Protein AF-A0A1B9N5R8-F1 (afdb_monomer)

Structure (mmCIF, N/CA/C/O backbone):
data_AF-A0A1B9N5R8-F1
#
_entry.id   AF-A0A1B9N5R8-F1
#
loop_
_atom_site.group_PDB
_atom_site.id
_atom_site.type_symbol
_atom_site.label_atom_id
_atom_site.label_alt_id
_atom_site.label_comp_id
_atom_site.label_asym_id
_atom_site.label_entity_id
_atom_site.label_seq_id
_atom_site.pdbx_PDB_ins_code
_atom_site.Cartn_x
_atom_site.Cartn_y
_atom_site.Cartn_z
_atom_site.occupancy
_atom_site.B_iso_or_equiv
_atom_site.auth_seq_id
_atom_site.auth_comp_id
_atom_site.auth_asym_id
_atom_site.auth_atom_id
_atom_site.pdbx_PDB_model_num
ATOM 1 N N . MET A 1 1 ? -12.503 6.266 62.613 1.00 50.12 1 MET A N 1
ATOM 2 C CA . MET A 1 1 ? -12.558 7.094 61.383 1.00 50.12 1 MET A CA 1
ATOM 3 C C . MET A 1 1 ? -11.248 7.110 60.583 1.00 50.12 1 MET A C 1
ATOM 5 O O . MET A 1 1 ? -11.316 6.940 59.377 1.00 50.12 1 MET A O 1
ATOM 9 N N . LYS A 1 2 ? -10.055 7.201 61.200 1.00 49.97 2 LYS A N 1
ATOM 10 C CA . LYS A 1 2 ? -8.758 7.200 60.473 1.00 49.97 2 LYS A CA 1
ATOM 11 C C . LYS A 1 2 ? -8.474 5.948 59.612 1.00 49.97 2 LYS A C 1
ATOM 13 O O . LYS A 1 2 ? -7.846 6.065 58.570 1.00 49.97 2 LYS A O 1
ATOM 18 N N . LYS A 1 3 ? -8.976 4.766 60.002 1.00 52.69 3 LYS A N 1
ATOM 19 C CA . LYS A 1 3 ? -8.799 3.512 59.235 1.00 52.69 3 LYS A CA 1
ATOM 20 C C . LYS A 1 3 ? -9.657 3.428 57.959 1.00 52.69 3 LYS A C 1
ATOM 22 O O . LYS A 1 3 ? -9.271 2.738 57.029 1.00 52.69 3 LYS A O 1
ATOM 27 N N . LEU A 1 4 ? -10.777 4.157 57.897 1.00 54.94 4 LEU A N 1
ATOM 28 C CA . LEU A 1 4 ? -11.652 4.218 56.714 1.00 54.94 4 LEU A CA 1
ATOM 29 C C . LEU A 1 4 ? -11.079 5.134 55.621 1.00 54.94 4 LEU A C 1
ATOM 31 O O . LEU A 1 4 ? -11.244 4.858 54.439 1.00 54.94 4 LEU A O 1
ATOM 35 N N . PHE A 1 5 ? -10.333 6.171 56.013 1.00 57.16 5 PHE A N 1
ATOM 36 C CA . PHE A 1 5 ? -9.667 7.079 55.075 1.00 57.16 5 PHE A CA 1
ATOM 37 C C . PHE A 1 5 ? -8.522 6.391 54.311 1.00 57.16 5 PHE A C 1
ATOM 39 O O . PHE A 1 5 ? -8.320 6.647 53.130 1.00 57.16 5 PHE A O 1
ATOM 46 N N . LEU A 1 6 ? -7.820 5.454 54.961 1.00 54.78 6 LEU A N 1
ATOM 47 C CA . LEU A 1 6 ? -6.719 4.708 54.343 1.00 54.78 6 LEU A CA 1
ATOM 48 C C . LEU A 1 6 ? -7.200 3.772 53.217 1.00 54.78 6 LEU A C 1
ATOM 50 O O . LEU A 1 6 ? -6.506 3.602 52.221 1.00 54.78 6 LEU A O 1
ATOM 54 N N . ILE A 1 7 ? -8.404 3.204 53.348 1.00 59.78 7 ILE A N 1
ATOM 55 C CA . ILE A 1 7 ? -9.001 2.324 52.330 1.00 59.78 7 ILE A CA 1
ATOM 56 C C . ILE A 1 7 ? -9.395 3.131 51.083 1.00 59.78 7 ILE A C 1
ATOM 58 O O . ILE A 1 7 ? -9.199 2.669 49.963 1.00 59.78 7 ILE A O 1
ATOM 62 N N . PHE A 1 8 ? -9.878 4.364 51.262 1.00 57.72 8 PHE A N 1
ATOM 63 C CA . PHE A 1 8 ? -10.294 5.224 50.151 1.00 57.72 8 PHE A CA 1
ATOM 64 C C . PHE A 1 8 ? -9.108 5.703 49.293 1.00 57.72 8 PHE A C 1
ATOM 66 O O . PHE A 1 8 ? -9.223 5.791 48.073 1.00 57.72 8 PHE A O 1
ATOM 73 N N . VAL A 1 9 ? -7.945 5.942 49.911 1.00 59.78 9 VAL A N 1
ATOM 74 C CA . VAL A 1 9 ? -6.715 6.342 49.200 1.00 59.78 9 VAL A CA 1
ATOM 75 C C . VAL A 1 9 ? -6.132 5.188 48.373 1.00 59.78 9 VAL A C 1
ATOM 77 O O . VAL A 1 9 ? -5.607 5.428 47.292 1.00 59.78 9 VAL A O 1
ATOM 80 N N . ILE A 1 10 ? -6.275 3.934 48.818 1.00 60.16 10 ILE A N 1
ATOM 81 C CA . ILE A 1 10 ? -5.772 2.760 48.080 1.00 60.16 10 ILE A CA 1
ATOM 82 C C . ILE A 1 10 ? -6.611 2.483 46.822 1.00 60.16 10 ILE A C 1
ATOM 84 O O . ILE A 1 10 ? -6.053 2.131 45.787 1.00 60.16 10 ILE A O 1
ATOM 88 N N . ILE A 1 11 ? -7.929 2.708 46.865 1.00 59.75 11 ILE A N 1
ATOM 89 C CA . ILE A 1 11 ? -8.825 2.481 45.714 1.00 59.75 11 ILE A CA 1
ATOM 90 C C . ILE A 1 11 ? -8.541 3.469 44.564 1.00 59.75 11 ILE A C 1
ATOM 92 O O . ILE A 1 11 ? -8.685 3.107 43.398 1.00 59.75 11 ILE A O 1
ATOM 96 N N . MET A 1 12 ? -8.055 4.681 44.861 1.00 56.62 12 MET A N 1
ATOM 97 C CA . MET A 1 12 ? -7.706 5.684 43.842 1.00 56.62 12 MET A CA 1
ATOM 98 C C . MET A 1 12 ? -6.441 5.360 43.028 1.00 56.62 12 MET A C 1
ATOM 100 O O . MET A 1 12 ? -6.254 5.949 41.967 1.00 56.62 12 MET A O 1
ATOM 104 N N . PHE A 1 13 ? -5.596 4.422 43.473 1.00 56.09 13 PHE A N 1
ATOM 105 C CA . PHE A 1 13 ? -4.385 4.013 42.742 1.00 56.09 13 PHE A CA 1
ATOM 106 C C . PHE A 1 13 ? -4.582 2.779 41.844 1.00 56.09 13 PHE A C 1
ATOM 108 O O . PHE A 1 13 ? -3.655 2.401 41.130 1.00 56.09 13 PHE A O 1
ATOM 115 N N . VAL A 1 14 ? -5.771 2.160 41.838 1.00 55.78 14 VAL A N 1
ATOM 116 C CA . VAL A 1 14 ? -6.067 0.959 41.024 1.00 55.78 14 VAL A CA 1
ATOM 117 C C . VAL A 1 14 ? -6.856 1.292 39.751 1.00 55.78 14 VAL A C 1
ATOM 119 O O . VAL A 1 14 ? -7.337 0.399 39.058 1.00 55.78 14 VAL A O 1
ATOM 122 N N . SER A 1 15 ? -6.950 2.565 39.360 1.00 55.91 15 SER A N 1
ATOM 123 C CA . SER A 1 15 ? -7.301 2.951 37.987 1.00 55.91 15 SER A CA 1
ATOM 124 C C . SER A 1 15 ? -6.139 2.596 37.052 1.00 55.91 15 SER A C 1
ATOM 126 O O . SER A 1 15 ? -5.423 3.447 36.529 1.00 55.91 15 SER A O 1
ATOM 128 N N . GLY A 1 16 ? -5.936 1.288 36.877 1.00 49.59 16 GLY A N 1
ATOM 129 C CA . GLY A 1 16 ? -5.031 0.709 35.909 1.00 49.59 16 GLY A CA 1
ATOM 130 C C . GLY A 1 16 ? -5.382 1.258 34.537 1.00 49.59 16 GLY A C 1
ATOM 131 O O . GLY A 1 16 ? -6.494 1.082 34.037 1.00 49.59 16 GLY A O 1
ATOM 132 N N . CYS A 1 17 ? -4.418 1.952 33.946 1.00 51.12 17 CYS A N 1
ATOM 133 C CA . CYS A 1 17 ? -4.455 2.338 32.553 1.00 51.12 17 CYS A CA 1
ATOM 134 C C . CYS A 1 17 ? -4.474 1.031 31.748 1.00 51.12 17 CYS A C 1
ATOM 136 O O . CYS A 1 17 ? -3.437 0.397 31.561 1.00 51.12 17 CYS A O 1
ATOM 138 N N . SER A 1 18 ? -5.660 0.560 31.356 1.00 47.75 18 SER A N 1
ATOM 139 C CA . SER A 1 18 ? -5.777 -0.570 30.439 1.00 47.75 18 SER A CA 1
ATOM 140 C C . SER A 1 18 ? -5.297 -0.083 29.076 1.00 47.75 18 SER A C 1
ATOM 142 O O . SER A 1 18 ? -6.049 0.489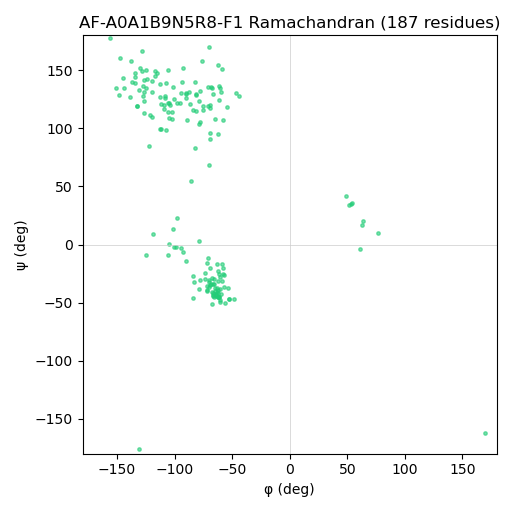 28.289 1.00 47.75 18 SER A O 1
ATOM 144 N N . SER A 1 19 ? -4.001 -0.240 28.807 1.00 51.25 19 SER A N 1
ATOM 145 C CA . SER A 1 19 ? -3.486 -0.062 27.457 1.00 51.25 19 SER A CA 1
ATOM 146 C C . SER A 1 19 ? -4.103 -1.159 26.603 1.00 51.25 19 SER A C 1
ATOM 148 O O . SER A 1 19 ? -3.766 -2.332 26.765 1.00 51.25 19 SER A O 1
ATOM 150 N N . VAL A 1 20 ? -5.034 -0.784 25.728 1.00 55.28 20 VAL A N 1
ATOM 151 C CA . VAL A 1 20 ? -5.543 -1.675 24.684 1.00 55.28 20 VAL A CA 1
ATOM 152 C C . VAL A 1 20 ? -4.336 -2.102 23.852 1.00 55.28 20 VAL A C 1
ATOM 154 O O . VAL A 1 20 ? -3.741 -1.293 23.141 1.00 55.28 20 VAL A O 1
ATOM 157 N N . SER A 1 21 ? -3.919 -3.354 24.021 1.00 60.06 21 SER A N 1
ATOM 158 C CA . SER A 1 21 ? -2.813 -3.940 23.276 1.00 60.06 21 SER A CA 1
ATOM 159 C C . SER A 1 21 ? -3.326 -4.311 21.888 1.00 60.06 21 SER A C 1
ATOM 161 O O . SER A 1 21 ? -4.088 -5.265 21.740 1.00 60.06 21 SER A O 1
ATOM 163 N N . GLU A 1 22 ? -2.964 -3.535 20.865 1.00 71.75 22 GLU A N 1
ATOM 164 C CA . GLU A 1 22 ? -3.224 -3.925 19.477 1.00 71.75 22 GLU A CA 1
ATOM 165 C C . GLU A 1 22 ? -2.335 -5.123 19.117 1.00 71.75 22 GLU A C 1
ATOM 167 O O . GLU A 1 22 ? -1.105 -5.021 19.111 1.00 71.75 22 GLU A O 1
ATOM 172 N N . LYS A 1 23 ? -2.948 -6.265 18.792 1.00 83.56 23 LYS A N 1
ATOM 173 C CA . LYS A 1 23 ? -2.226 -7.449 18.314 1.00 83.56 23 LYS A CA 1
ATOM 174 C C . LYS A 1 23 ? -2.042 -7.399 16.803 1.00 83.56 23 LYS A C 1
ATOM 176 O O . LYS A 1 23 ? -2.992 -7.159 16.061 1.00 83.56 23 LYS A O 1
ATOM 181 N N . ALA A 1 24 ? -0.811 -7.646 16.363 1.00 88.25 24 ALA A N 1
ATOM 182 C CA . ALA A 1 24 ? -0.488 -7.764 14.949 1.00 88.25 24 ALA A CA 1
ATOM 183 C C . ALA A 1 24 ? -1.063 -9.067 14.376 1.00 88.25 24 ALA A C 1
ATOM 185 O O . ALA A 1 24 ? -0.931 -10.137 14.973 1.00 88.25 24 ALA A O 1
ATOM 186 N N . LEU A 1 25 ? -1.663 -8.967 13.197 1.00 90.69 25 LEU A N 1
ATOM 187 C CA . LEU A 1 25 ? -2.070 -10.083 12.358 1.00 90.69 25 LEU A CA 1
ATOM 188 C C . LEU A 1 25 ? -0.953 -10.410 11.363 1.00 90.69 25 LEU A C 1
ATOM 190 O O . LEU A 1 25 ? -0.174 -9.542 10.953 1.00 90.69 25 LEU A O 1
ATOM 194 N N . SER A 1 26 ? -0.885 -11.677 10.958 1.00 90.75 26 SER A N 1
ATOM 195 C CA . SER A 1 26 ? -0.002 -12.089 9.870 1.00 90.75 26 SER A CA 1
ATOM 196 C C . SER A 1 26 ? -0.503 -11.505 8.549 1.00 90.75 26 SER A C 1
ATOM 198 O O . SER A 1 26 ? -1.695 -11.565 8.263 1.00 90.75 26 SER A O 1
ATOM 200 N N . THR A 1 27 ? 0.413 -10.974 7.744 1.00 95.69 27 THR A N 1
ATOM 201 C CA . THR A 1 27 ? 0.151 -10.537 6.371 1.00 95.69 27 THR A CA 1
ATOM 202 C C . THR A 1 27 ? 1.262 -11.035 5.459 1.00 95.69 27 THR A C 1
ATOM 204 O O . THR A 1 27 ? 2.420 -11.181 5.868 1.00 95.69 27 THR A O 1
ATOM 207 N N . LYS A 1 28 ? 0.903 -11.323 4.208 1.00 96.12 28 LYS A N 1
ATOM 208 C CA . LYS A 1 28 ? 1.877 -11.631 3.150 1.00 96.12 28 LYS A CA 1
ATOM 209 C C . LYS A 1 28 ? 2.319 -10.382 2.393 1.00 96.12 28 LYS A C 1
ATOM 211 O O . LYS A 1 28 ? 3.308 -10.458 1.666 1.00 96.12 28 LYS A O 1
ATOM 216 N N . VAL A 1 29 ? 1.607 -9.267 2.556 1.00 97.44 29 VAL A N 1
ATOM 217 C CA . VAL A 1 29 ? 1.916 -7.990 1.914 1.00 97.44 29 VAL A CA 1
ATOM 218 C C . VAL A 1 29 ? 3.224 -7.455 2.475 1.00 97.44 29 VAL A C 1
ATOM 220 O O . VAL A 1 29 ? 3.401 -7.365 3.688 1.00 97.44 29 VAL A O 1
ATOM 223 N N . LYS A 1 30 ? 4.145 -7.077 1.592 1.00 96.75 30 LYS A N 1
ATOM 224 C CA . LYS A 1 30 ? 5.403 -6.423 1.943 1.00 96.75 30 LYS A CA 1
ATOM 225 C C . LY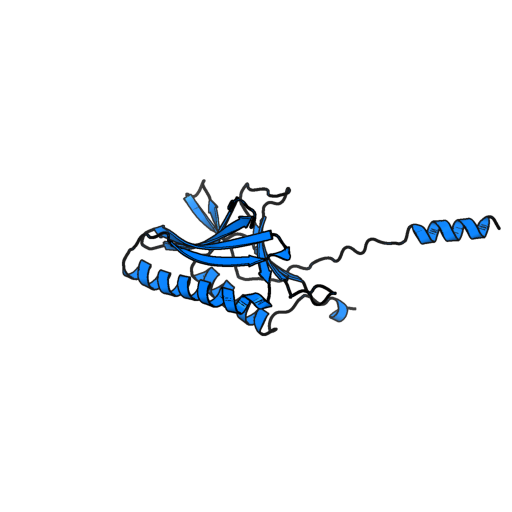S A 1 30 ? 5.543 -5.138 1.144 1.00 96.75 30 LYS A C 1
ATOM 227 O O . LYS A 1 30 ? 5.536 -5.164 -0.083 1.00 96.75 30 LYS A O 1
ATOM 232 N N . GLY A 1 31 ? 5.707 -4.021 1.844 1.00 95.50 31 GLY A N 1
ATOM 233 C CA . GLY A 1 31 ? 6.247 -2.819 1.213 1.00 95.50 31 GLY A CA 1
ATOM 234 C C . GLY A 1 31 ? 7.754 -2.948 1.019 1.00 95.50 31 GLY A C 1
ATOM 235 O O . GLY A 1 31 ? 8.417 -3.712 1.720 1.00 95.50 31 GLY A O 1
ATOM 236 N N . SER A 1 32 ? 8.304 -2.190 0.087 1.00 94.75 32 SER A N 1
ATOM 237 C CA . SER A 1 32 ? 9.725 -2.137 -0.218 1.00 94.75 32 SER A CA 1
ATOM 238 C C . SER A 1 32 ? 10.269 -0.735 -0.001 1.00 94.75 32 SER A C 1
ATOM 240 O O . SER A 1 32 ? 9.626 0.258 -0.343 1.00 94.75 32 SER A O 1
ATOM 242 N N . ASP A 1 33 ? 11.482 -0.668 0.539 1.00 91.31 33 ASP A N 1
ATOM 243 C CA . ASP A 1 33 ? 12.244 0.573 0.693 1.00 91.31 33 AS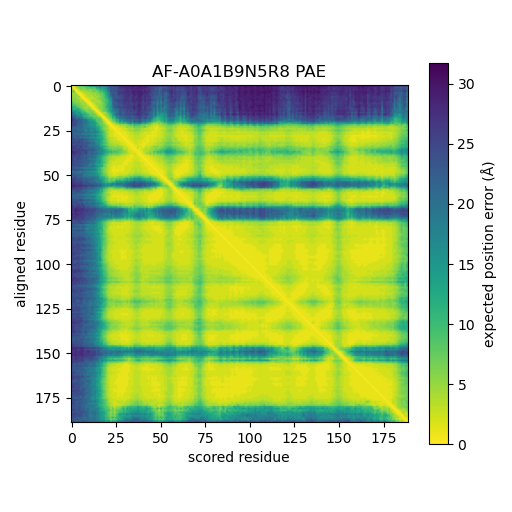P A CA 1
ATOM 244 C C . ASP A 1 33 ? 13.525 0.481 -0.138 1.00 91.31 33 ASP A C 1
ATOM 246 O O . ASP A 1 33 ? 14.076 -0.612 -0.334 1.00 91.31 33 ASP A O 1
ATOM 250 N N . TYR A 1 34 ? 14.003 1.617 -0.638 1.00 87.69 34 TYR A N 1
ATOM 251 C CA . TYR A 1 34 ? 15.198 1.633 -1.473 1.00 87.69 34 TYR A CA 1
ATOM 252 C C . TYR A 1 34 ? 16.456 1.451 -0.620 1.00 87.69 34 TYR A C 1
ATOM 254 O O . TYR A 1 34 ? 16.781 2.274 0.240 1.00 87.69 34 TYR A O 1
ATOM 262 N N . ASN A 1 35 ? 17.200 0.378 -0.880 1.00 84.62 35 ASN A N 1
ATOM 263 C CA . ASN A 1 35 ? 18.489 0.138 -0.257 1.00 84.62 35 ASN A CA 1
ATOM 264 C C . ASN A 1 35 ? 19.594 0.783 -1.097 1.00 84.62 35 ASN A C 1
ATOM 266 O O . ASN A 1 35 ? 19.976 0.260 -2.142 1.00 84.62 35 ASN A O 1
ATOM 270 N N . LYS A 1 36 ? 20.158 1.888 -0.599 1.00 81.94 36 LYS A N 1
ATOM 271 C CA . LYS A 1 36 ? 21.246 2.609 -1.276 1.00 81.94 36 LYS A CA 1
ATOM 272 C C . LYS A 1 36 ? 22.526 1.783 -1.437 1.00 81.94 36 LYS A C 1
ATOM 274 O O . LYS A 1 36 ? 23.236 1.990 -2.410 1.00 81.94 36 LYS A O 1
ATOM 279 N N . LEU A 1 37 ? 22.825 0.863 -0.516 1.00 82.75 37 LEU A N 1
ATOM 280 C CA . LEU A 1 37 ? 24.040 0.039 -0.589 1.00 82.75 37 LEU A CA 1
ATOM 281 C C . LEU A 1 37 ? 23.944 -1.007 -1.704 1.00 82.75 37 LEU A C 1
ATOM 283 O O . LEU A 1 37 ? 24.922 -1.259 -2.395 1.00 82.75 37 LEU A O 1
ATOM 287 N N . GLY A 1 38 ? 22.761 -1.599 -1.878 1.00 81.31 38 GLY A N 1
ATOM 288 C CA . GLY A 1 38 ? 22.499 -2.592 -2.925 1.00 81.31 38 GLY A CA 1
ATOM 289 C C . GLY A 1 38 ? 21.943 -2.009 -4.225 1.00 81.31 38 GLY A C 1
ATOM 290 O O . GLY A 1 38 ? 21.767 -2.752 -5.182 1.00 81.31 38 GLY A O 1
ATOM 291 N N . SER A 1 39 ? 21.631 -0.709 -4.250 1.00 83.00 39 SER A N 1
ATOM 292 C CA . SER A 1 39 ? 20.899 -0.032 -5.330 1.00 83.00 39 SER A CA 1
ATOM 293 C C . SER A 1 39 ? 19.621 -0.766 -5.759 1.00 83.00 39 SER A C 1
ATOM 295 O O . SER A 1 39 ? 19.336 -0.917 -6.943 1.00 83.00 39 SER A O 1
ATOM 297 N N . VAL A 1 40 ? 18.862 -1.271 -4.780 1.00 86.75 40 VAL A N 1
ATOM 298 C CA . VAL A 1 40 ? 17.708 -2.149 -5.024 1.00 86.75 40 VAL A CA 1
ATOM 299 C C . VAL A 1 40 ? 16.588 -1.906 -4.016 1.00 86.75 40 VAL A C 1
ATOM 301 O O . VAL A 1 40 ? 16.831 -1.682 -2.827 1.00 86.75 40 VAL A O 1
ATOM 304 N N . TYR A 1 41 ? 15.340 -1.986 -4.476 1.00 90.19 41 TYR A N 1
ATOM 305 C CA . TYR A 1 41 ? 14.170 -2.002 -3.601 1.00 90.19 41 TYR A CA 1
ATOM 306 C C . TYR A 1 41 ? 14.094 -3.331 -2.848 1.00 90.19 41 TYR A C 1
ATOM 308 O O . TYR A 1 41 ? 14.004 -4.398 -3.449 1.00 90.19 41 TYR A O 1
ATOM 316 N N . THR A 1 42 ? 14.151 -3.270 -1.518 1.00 91.50 42 THR A N 1
ATOM 317 C CA . THR A 1 42 ? 14.189 -4.462 -0.660 1.00 91.50 42 THR A CA 1
ATOM 318 C C . THR A 1 42 ? 12.857 -4.624 0.072 1.00 91.50 42 THR A C 1
ATOM 320 O O . THR A 1 42 ? 12.423 -3.669 0.718 1.00 91.50 42 THR A O 1
ATOM 323 N N . PRO A 1 43 ? 12.196 -5.797 0.012 1.00 93.56 43 PRO A N 1
ATOM 324 C CA . PRO A 1 43 ? 10.986 -6.061 0.786 1.00 93.56 43 PRO A CA 1
ATOM 325 C C . PRO A 1 43 ? 11.226 -5.956 2.293 1.00 93.56 43 PRO A C 1
ATOM 327 O O . PRO A 1 43 ? 12.176 -6.526 2.830 1.00 93.56 43 PRO A O 1
ATOM 330 N N . MET A 1 44 ? 10.315 -5.278 2.979 1.00 93.44 44 MET A N 1
ATOM 331 C CA . MET A 1 44 ? 10.380 -5.002 4.406 1.00 93.44 44 MET A CA 1
ATOM 332 C C . MET A 1 44 ? 9.395 -5.859 5.185 1.00 93.44 44 MET A C 1
ATOM 334 O O . MET A 1 44 ? 8.316 -6.221 4.706 1.00 93.44 44 MET A O 1
ATOM 338 N N . HIS A 1 45 ? 9.761 -6.166 6.429 1.00 92.75 45 HIS A N 1
ATOM 339 C CA . HIS A 1 45 ? 8.819 -6.764 7.363 1.00 92.75 45 HIS A CA 1
ATOM 340 C C . HIS A 1 45 ? 7.622 -5.828 7.557 1.00 92.75 45 HIS A C 1
ATOM 342 O O . HIS A 1 45 ? 7.797 -4.629 7.779 1.00 92.75 45 HIS A O 1
ATOM 348 N N . THR A 1 46 ? 6.424 -6.392 7.445 1.00 94.88 46 THR A N 1
ATOM 349 C CA . THR A 1 46 ? 5.158 -5.668 7.492 1.00 94.88 46 THR A CA 1
ATOM 350 C C . THR A 1 46 ? 4.228 -6.370 8.468 1.00 94.88 46 THR A C 1
ATOM 352 O O . THR A 1 46 ? 4.089 -7.592 8.430 1.00 94.88 46 THR A O 1
ATOM 355 N N . GLU A 1 47 ? 3.605 -5.588 9.337 1.00 94.75 47 GLU A N 1
ATOM 356 C CA . GLU A 1 47 ? 2.611 -6.046 10.305 1.00 94.75 47 GLU A CA 1
ATOM 357 C C . GLU A 1 47 ? 1.247 -5.468 9.929 1.00 94.75 47 GLU A C 1
ATOM 359 O O . GLU A 1 47 ? 1.152 -4.286 9.584 1.00 94.75 47 GLU A O 1
ATOM 364 N N . LEU A 1 48 ? 0.195 -6.280 10.023 1.00 95.19 48 LEU A N 1
ATOM 365 C CA . LEU A 1 48 ? -1.181 -5.852 9.791 1.00 95.19 48 LEU A CA 1
ATOM 366 C C . LEU A 1 48 ? -1.893 -5.635 11.127 1.00 95.19 48 LEU A C 1
ATOM 368 O O . LEU A 1 48 ? -1.821 -6.474 12.019 1.00 95.19 48 LEU A O 1
ATOM 372 N N . TYR A 1 49 ? -2.628 -4.538 11.248 1.00 93.56 49 TYR A N 1
ATOM 373 C CA . TYR A 1 49 ? -3.504 -4.260 12.381 1.00 93.56 49 TYR A CA 1
ATOM 374 C C . TYR A 1 49 ? -4.900 -3.918 11.868 1.00 93.56 49 TYR A C 1
ATOM 376 O O . TYR A 1 49 ? -5.044 -3.153 10.914 1.00 93.56 49 TYR A O 1
ATOM 384 N N . ILE A 1 50 ? -5.924 -4.477 12.512 1.00 92.00 50 ILE A N 1
ATOM 385 C CA . ILE A 1 50 ? -7.328 -4.150 12.259 1.00 92.00 50 ILE A CA 1
ATOM 386 C C . ILE A 1 50 ? -7.909 -3.648 13.573 1.00 92.00 50 ILE A C 1
ATOM 388 O O . ILE A 1 50 ? -8.046 -4.414 14.527 1.00 92.00 50 ILE A O 1
ATOM 392 N N . THR A 1 51 ? -8.228 -2.359 13.612 1.00 88.62 51 THR A N 1
ATOM 393 C CA . THR A 1 51 ? -8.761 -1.692 14.798 1.00 88.62 51 THR A CA 1
ATOM 394 C C . THR A 1 51 ? -10.231 -1.372 14.571 1.00 88.62 51 THR A C 1
ATOM 396 O O . THR A 1 51 ? -10.592 -0.721 13.587 1.00 88.62 51 THR A O 1
ATOM 399 N N . GLU A 1 52 ? -11.075 -1.816 15.499 1.00 83.75 52 GLU A N 1
ATOM 400 C CA . GLU A 1 52 ? -12.514 -1.545 15.537 1.00 83.75 52 GLU A CA 1
ATOM 401 C C . GLU A 1 52 ? -12.798 -0.548 16.672 1.00 83.75 52 GLU A C 1
ATOM 403 O O . GLU A 1 52 ? -12.832 -0.923 17.847 1.00 83.75 52 GLU A O 1
ATOM 408 N N . PRO A 1 53 ? -12.935 0.753 16.368 1.00 75.25 53 PRO A N 1
ATOM 409 C CA . PRO A 1 53 ? -13.231 1.754 17.380 1.00 75.25 53 PRO A CA 1
ATOM 410 C C . PRO A 1 53 ? -14.578 1.484 18.062 1.00 75.25 53 PRO A C 1
ATOM 412 O O . PRO A 1 53 ? -15.592 1.279 17.398 1.00 75.25 53 PRO A O 1
ATOM 415 N N . LYS A 1 54 ? -14.626 1.609 19.394 1.00 68.88 54 LYS A N 1
ATOM 416 C CA . LYS A 1 54 ? -15.850 1.405 20.199 1.00 68.88 54 LYS A CA 1
ATOM 417 C C . LYS A 1 54 ? -17.029 2.319 19.820 1.00 68.88 54 LYS A C 1
ATOM 419 O O . LYS A 1 54 ? -18.166 1.999 20.142 1.00 68.88 54 LYS A O 1
ATOM 424 N N . ASN A 1 55 ? -16.771 3.436 19.139 1.00 62.84 55 ASN A N 1
ATOM 425 C CA . ASN A 1 55 ? -17.764 4.473 18.834 1.00 62.84 55 ASN A CA 1
ATOM 426 C C . ASN A 1 55 ? -18.359 4.370 17.418 1.00 62.84 55 ASN A C 1
ATOM 428 O O . ASN A 1 55 ? -18.841 5.370 16.894 1.00 62.84 55 ASN A O 1
ATOM 432 N N . ASN A 1 56 ? -18.318 3.192 16.783 1.00 55.66 56 ASN A N 1
ATOM 433 C CA . ASN A 1 56 ? -18.810 2.992 15.410 1.00 55.66 56 ASN A CA 1
ATOM 434 C C . ASN A 1 56 ? -18.045 3.807 14.346 1.00 55.66 56 ASN A C 1
ATOM 436 O O . ASN A 1 56 ? -18.501 3.983 13.213 1.00 55.66 56 ASN A O 1
ATOM 440 N N . ASP A 1 57 ? -16.860 4.303 14.706 1.00 61.81 57 ASP A N 1
ATOM 441 C CA . ASP A 1 57 ? -15.937 4.877 13.746 1.00 61.81 57 ASP A CA 1
ATOM 442 C C . ASP A 1 57 ? -15.436 3.756 12.834 1.00 61.81 57 ASP A C 1
ATOM 444 O O . ASP A 1 57 ? -15.133 2.658 13.287 1.00 61.81 57 ASP A O 1
ATOM 448 N N . SER A 1 58 ? -15.413 4.015 11.528 1.00 76.69 58 SER A N 1
ATOM 449 C CA . SER A 1 58 ? -15.081 3.022 10.503 1.00 76.69 58 SER A CA 1
ATOM 450 C C . SER A 1 58 ? -13.832 2.214 10.860 1.00 76.69 58 SER A C 1
ATOM 452 O O . SER A 1 58 ? -12.799 2.821 11.146 1.00 76.69 58 SER A O 1
ATOM 454 N N . VAL A 1 59 ? -13.926 0.882 10.766 1.00 83.12 59 VAL A N 1
ATOM 455 C CA . VAL A 1 59 ? -12.808 -0.058 10.958 1.00 83.12 59 VAL A CA 1
ATOM 456 C C . VAL A 1 59 ? -11.560 0.450 10.238 1.00 83.12 59 VAL A C 1
ATOM 458 O O . VAL A 1 59 ? -11.622 0.786 9.051 1.00 83.12 59 VAL A O 1
ATOM 461 N N . ILE A 1 60 ? -10.445 0.521 10.961 1.00 89.75 60 ILE A N 1
ATOM 462 C CA . ILE A 1 60 ? -9.166 1.019 10.455 1.00 89.75 60 ILE A CA 1
ATOM 463 C C . ILE A 1 60 ? -8.258 -0.178 10.206 1.00 89.75 60 ILE A C 1
ATOM 465 O O . ILE A 1 60 ? -7.926 -0.921 11.126 1.00 89.75 60 ILE A O 1
ATOM 469 N N . VAL A 1 61 ? -7.843 -0.337 8.957 1.00 93.50 61 VAL A N 1
ATOM 470 C CA . VAL A 1 61 ? -6.804 -1.272 8.540 1.00 93.50 61 VAL A CA 1
ATOM 471 C C . VAL A 1 61 ? -5.489 -0.510 8.502 1.00 93.50 61 VAL A C 1
ATOM 473 O O . VAL A 1 61 ? -5.416 0.578 7.931 1.00 93.50 61 VAL A O 1
ATOM 476 N N . ARG A 1 62 ? -4.444 -1.053 9.118 1.00 94.50 62 ARG A N 1
ATOM 477 C CA . ARG A 1 62 ? -3.123 -0.430 9.160 1.00 94.50 62 ARG A CA 1
ATOM 478 C C . ARG A 1 62 ? -2.047 -1.443 8.816 1.00 94.50 62 ARG A C 1
ATOM 480 O O . ARG A 1 62 ? -1.834 -2.387 9.572 1.00 94.50 62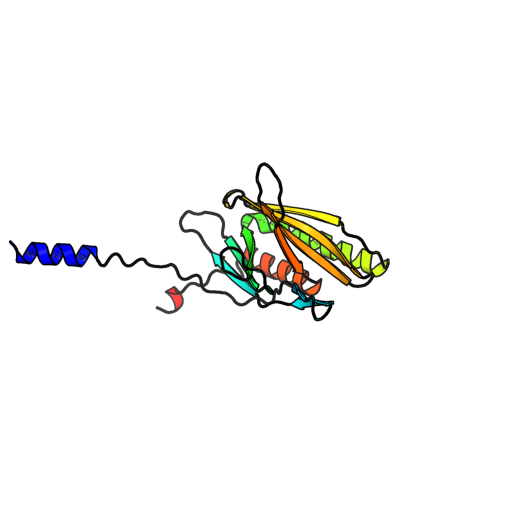 ARG A O 1
ATOM 487 N N . TYR A 1 63 ? -1.314 -1.181 7.741 1.00 95.81 63 TYR A N 1
ATOM 488 C CA . TYR A 1 63 ? -0.040 -1.837 7.474 1.00 95.81 63 TYR A CA 1
ATOM 489 C C . TYR A 1 63 ? 1.083 -1.013 8.096 1.00 95.81 63 TYR A C 1
ATOM 491 O O . TYR A 1 63 ? 1.207 0.189 7.869 1.00 95.81 63 TYR A O 1
ATOM 499 N N . SER A 1 64 ? 1.893 -1.660 8.916 1.00 94.00 64 SER A N 1
ATOM 500 C CA . SER A 1 64 ? 3.035 -1.077 9.607 1.00 94.00 64 SER A CA 1
ATOM 501 C C . SER A 1 64 ? 4.295 -1.690 9.012 1.00 94.00 64 SER A C 1
ATOM 503 O O . SER A 1 64 ? 4.643 -2.828 9.321 1.00 94.00 64 SER A O 1
ATOM 505 N N . ILE A 1 65 ? 4.936 -0.955 8.104 1.00 94.12 65 ILE A N 1
ATOM 506 C CA . ILE A 1 65 ? 6.014 -1.464 7.247 1.00 94.12 65 ILE A CA 1
ATOM 507 C C . ILE A 1 65 ? 7.347 -0.937 7.771 1.00 94.12 65 ILE A C 1
ATOM 509 O O . ILE A 1 65 ? 7.525 0.275 7.863 1.00 94.12 65 ILE A O 1
ATOM 513 N N . ASN A 1 66 ? 8.287 -1.813 8.118 1.00 91.25 66 ASN A N 1
ATOM 514 C CA . ASN A 1 66 ? 9.617 -1.402 8.577 1.00 91.25 66 ASN A CA 1
ATOM 515 C C . ASN A 1 66 ? 10.385 -0.634 7.487 1.00 91.25 66 ASN A C 1
ATOM 517 O O . ASN A 1 66 ? 10.148 -0.828 6.300 1.00 91.25 66 ASN A O 1
ATOM 521 N N . ARG A 1 67 ? 11.324 0.228 7.889 1.00 86.00 67 ARG A N 1
ATOM 522 C CA . ARG A 1 67 ? 12.140 1.041 6.973 1.00 86.00 67 ARG A CA 1
ATOM 523 C C . ARG A 1 67 ? 13.607 1.110 7.374 1.00 86.00 67 ARG A C 1
ATOM 525 O O . ARG A 1 67 ? 13.943 0.972 8.553 1.00 86.00 67 ARG A O 1
ATOM 532 N N . TYR A 1 68 ? 14.471 1.408 6.404 1.00 78.31 68 TYR A N 1
ATOM 533 C CA . TYR A 1 68 ? 15.878 1.713 6.671 1.00 78.31 68 TYR A CA 1
ATOM 534 C C . TYR A 1 68 ? 16.051 3.166 7.106 1.00 78.31 68 TYR A C 1
ATOM 536 O O . TYR A 1 68 ? 15.618 4.073 6.405 1.00 78.31 68 TYR A O 1
ATOM 544 N N . GLY A 1 69 ? 16.735 3.395 8.232 1.00 67.06 69 GLY A N 1
ATOM 545 C CA . GLY A 1 69 ? 17.290 4.704 8.620 1.00 67.06 69 GLY A CA 1
ATOM 546 C C . GLY A 1 69 ? 16.299 5.862 8.816 1.00 67.06 69 GLY A C 1
ATOM 547 O O . GLY A 1 69 ? 16.720 6.946 9.205 1.00 67.06 69 GLY A O 1
ATOM 548 N N . TYR A 1 70 ? 15.006 5.660 8.561 1.00 59.84 70 TYR A N 1
ATOM 549 C CA . TYR A 1 70 ? 13.983 6.692 8.623 1.00 59.84 70 TYR A CA 1
ATOM 550 C C . TYR A 1 70 ? 13.177 6.564 9.908 1.00 59.84 70 TYR A C 1
ATOM 552 O O . TYR A 1 70 ? 12.362 5.656 9.991 1.00 59.84 70 TYR A O 1
ATOM 560 N N . SER A 1 71 ? 13.350 7.478 10.869 1.00 55.25 71 SER A N 1
ATOM 561 C CA . SER A 1 71 ? 12.511 7.548 12.070 1.00 55.25 71 SER A CA 1
ATOM 562 C C . SER A 1 71 ? 11.484 8.677 11.951 1.00 55.25 71 SER A C 1
ATOM 564 O O . SER A 1 71 ? 11.856 9.849 11.988 1.00 55.25 71 SER A O 1
ATOM 566 N N . SER A 1 72 ? 10.192 8.358 11.892 1.00 51.12 72 SER A N 1
ATOM 567 C CA . SER A 1 72 ? 9.144 9.348 12.174 1.00 51.12 72 SER A CA 1
ATOM 568 C C . SER A 1 72 ? 8.641 9.113 13.593 1.00 51.12 72 SER A C 1
ATOM 570 O O . SER A 1 72 ? 8.317 7.982 13.956 1.00 51.12 72 SER A O 1
ATOM 572 N N . PHE A 1 73 ? 8.666 10.151 14.434 1.00 51.81 73 PHE A N 1
ATOM 573 C CA . PHE A 1 73 ? 8.299 10.062 15.858 1.00 51.81 73 PHE A CA 1
ATOM 574 C C . PHE A 1 73 ? 9.056 8.962 16.637 1.00 51.81 73 PHE A C 1
ATOM 576 O O . PHE A 1 73 ? 8.496 8.305 17.513 1.00 51.81 73 PHE A O 1
ATOM 583 N N . GLY A 1 74 ? 10.329 8.723 16.292 1.00 54.84 74 GLY A N 1
ATOM 584 C CA . GLY A 1 74 ? 11.171 7.702 16.930 1.00 54.84 74 GLY A CA 1
ATOM 585 C C . GLY A 1 74 ? 10.890 6.256 16.497 1.00 54.84 74 GLY A C 1
ATOM 586 O O . GLY A 1 74 ? 11.426 5.332 17.104 1.00 54.84 74 GLY A O 1
ATOM 587 N N . LYS A 1 75 ? 10.068 6.030 15.459 1.00 62.75 75 LYS A N 1
ATOM 588 C CA . LYS A 1 75 ? 9.776 4.692 14.919 1.00 62.75 75 LYS A CA 1
ATOM 589 C C . LYS A 1 75 ? 10.187 4.584 13.453 1.00 62.75 75 LYS A C 1
ATOM 591 O O . LYS A 1 75 ? 9.807 5.420 12.634 1.00 62.75 75 LYS A O 1
ATOM 596 N N . ASN A 1 76 ? 10.907 3.512 13.120 1.00 79.62 76 ASN A N 1
ATOM 597 C CA . ASN A 1 76 ? 11.364 3.236 11.757 1.00 79.62 76 ASN A CA 1
ATOM 598 C C . ASN A 1 76 ? 10.324 2.490 10.922 1.00 79.62 76 ASN A C 1
ATOM 600 O O . ASN A 1 76 ? 10.594 1.394 10.429 1.00 79.62 76 ASN A O 1
ATOM 604 N N . LYS A 1 77 ? 9.107 3.040 10.831 1.00 87.81 77 LYS A N 1
ATOM 605 C CA . LYS A 1 77 ? 7.993 2.388 10.135 1.00 87.81 77 LYS A CA 1
ATOM 606 C C . LYS A 1 77 ? 7.203 3.368 9.267 1.00 87.81 77 LYS A C 1
ATOM 608 O O . LYS A 1 77 ? 6.936 4.487 9.697 1.00 87.81 77 LYS A O 1
ATOM 613 N N . PHE A 1 78 ? 6.801 2.934 8.075 1.00 90.62 78 PHE A N 1
ATOM 614 C CA . PHE A 1 78 ? 5.778 3.584 7.260 1.00 90.62 78 PHE A CA 1
ATOM 615 C C . PHE A 1 78 ? 4.402 3.110 7.738 1.00 90.62 78 PHE A C 1
ATOM 617 O O . PHE A 1 78 ? 4.109 1.913 7.636 1.00 90.62 78 PHE A O 1
ATOM 624 N N . PRO A 1 79 ? 3.556 4.000 8.275 1.00 91.19 79 PRO A N 1
ATOM 625 C CA . PRO A 1 79 ? 2.192 3.640 8.589 1.00 91.19 79 PRO A CA 1
ATOM 626 C C . PRO A 1 79 ? 1.321 3.841 7.345 1.00 91.19 79 PRO A C 1
ATOM 628 O O . PRO A 1 79 ? 1.223 4.950 6.820 1.00 91.19 79 PRO A O 1
ATOM 631 N N . PHE A 1 80 ? 0.675 2.775 6.884 1.00 94.62 80 PHE A N 1
ATOM 632 C CA . PHE A 1 80 ? -0.275 2.811 5.778 1.00 94.62 80 PHE A CA 1
ATOM 633 C C . PHE A 1 80 ? -1.680 2.499 6.293 1.00 94.62 80 PHE A C 1
ATOM 635 O O . PHE A 1 80 ? -2.014 1.343 6.554 1.00 94.62 80 PHE A O 1
ATOM 642 N N . TYR A 1 81 ? -2.474 3.547 6.496 1.00 94.00 81 TYR A N 1
ATOM 643 C CA . TYR A 1 81 ? -3.839 3.454 7.006 1.00 94.00 81 TYR A CA 1
ATOM 644 C C . TYR A 1 81 ? -4.848 3.394 5.861 1.00 94.00 81 TYR A C 1
ATOM 646 O O . TYR A 1 81 ? -4.742 4.137 4.888 1.00 94.00 81 TYR A O 1
ATOM 654 N N . ILE A 1 82 ? -5.873 2.563 6.019 1.00 94.75 82 ILE A N 1
ATOM 655 C CA . ILE A 1 82 ? -7.008 2.438 5.107 1.00 94.75 82 ILE A CA 1
ATOM 656 C C . ILE A 1 82 ? -8.265 2.302 5.966 1.00 94.75 82 ILE A C 1
ATOM 658 O O . ILE A 1 82 ? -8.342 1.442 6.841 1.00 94.75 82 ILE A O 1
ATOM 662 N N . LEU A 1 83 ? -9.273 3.142 5.732 1.00 92.94 83 LEU A N 1
ATOM 663 C CA . LEU A 1 83 ? -10.582 2.921 6.343 1.00 92.94 83 LEU A CA 1
ATOM 664 C C . LEU A 1 83 ? -11.295 1.823 5.558 1.00 92.94 83 LEU A C 1
ATOM 666 O O . LEU A 1 83 ? -11.379 1.896 4.334 1.00 92.94 83 LEU A O 1
ATOM 670 N N . LYS A 1 84 ? -11.868 0.832 6.243 1.00 92.81 84 LYS A N 1
ATOM 671 C CA . LYS A 1 84 ? -12.566 -0.292 5.598 1.00 92.81 84 LYS A CA 1
ATOM 672 C C . LYS A 1 84 ? -13.652 0.163 4.620 1.00 92.81 84 LYS A C 1
ATOM 674 O O . LYS A 1 84 ? -13.799 -0.414 3.549 1.00 92.81 84 LYS A O 1
ATOM 679 N N . LYS A 1 85 ? -14.373 1.236 4.961 1.00 92.38 85 LYS A N 1
ATOM 680 C CA . LYS A 1 85 ? -15.393 1.851 4.096 1.00 92.38 85 LYS A CA 1
ATOM 681 C C . LYS A 1 85 ? -14.840 2.414 2.778 1.00 92.38 85 LYS A C 1
ATOM 683 O O . LYS A 1 85 ? -15.597 2.543 1.826 1.00 92.38 85 LYS A O 1
ATOM 688 N N . ASP A 1 86 ? -13.548 2.733 2.731 1.00 93.88 86 ASP A N 1
ATOM 689 C CA . ASP A 1 86 ? -12.879 3.338 1.579 1.00 93.88 86 ASP A CA 1
ATOM 690 C C . ASP A 1 86 ? -12.128 2.295 0.734 1.00 93.88 86 ASP A C 1
ATOM 692 O O . ASP A 1 86 ? -11.601 2.638 -0.323 1.00 93.88 86 ASP A O 1
ATOM 696 N N . ILE A 1 87 ? -12.119 1.014 1.139 1.00 95.88 87 ILE A N 1
ATOM 697 C CA . ILE A 1 87 ? -11.541 -0.081 0.342 1.00 95.88 87 ILE A CA 1
ATOM 698 C C . ILE A 1 87 ? -12.119 -0.105 -1.084 1.00 95.88 87 ILE A C 1
ATOM 700 O O . ILE A 1 87 ? -11.318 -0.124 -2.018 1.00 95.88 87 ILE A O 1
ATOM 704 N N . PRO A 1 88 ? -13.446 0.004 -1.311 1.00 96.62 88 PRO A N 1
ATOM 705 C CA . PRO A 1 88 ? -13.999 0.046 -2.668 1.00 96.62 88 PRO A CA 1
ATOM 706 C C . PRO A 1 88 ? -13.456 1.185 -3.543 1.00 96.62 88 PRO A C 1
ATOM 708 O O . PRO A 1 88 ? -13.432 1.048 -4.760 1.00 96.62 88 PRO A O 1
ATOM 711 N N . ASN A 1 89 ? -12.991 2.287 -2.944 1.00 96.00 89 ASN A N 1
ATOM 712 C CA . ASN A 1 89 ? -12.381 3.404 -3.672 1.00 96.00 89 ASN A CA 1
ATOM 713 C C . ASN A 1 89 ? -10.889 3.172 -3.955 1.00 96.00 89 ASN A C 1
ATOM 715 O O . ASN A 1 89 ? -10.356 3.710 -4.923 1.00 96.00 89 ASN A O 1
ATOM 719 N N . LEU A 1 90 ? -10.211 2.378 -3.122 1.00 97.69 90 LEU A N 1
ATOM 720 C CA . LEU A 1 90 ? -8.805 2.023 -3.300 1.00 97.69 90 LEU A CA 1
ATOM 721 C C . LEU A 1 90 ? -8.614 0.927 -4.357 1.00 97.69 90 LEU A C 1
ATOM 723 O O . LEU A 1 90 ? -7.673 1.006 -5.143 1.00 97.69 90 LEU A O 1
ATOM 727 N N . ILE A 1 91 ? -9.507 -0.067 -4.417 1.00 98.50 91 ILE A N 1
ATOM 728 C CA . ILE A 1 91 ? -9.389 -1.198 -5.355 1.00 98.50 91 ILE A CA 1
ATOM 729 C C . ILE A 1 91 ? -9.208 -0.742 -6.820 1.00 98.50 91 ILE A C 1
ATOM 731 O O . ILE A 1 91 ? -8.251 -1.201 -7.443 1.00 98.50 91 ILE A O 1
ATOM 735 N N . PRO A 1 92 ? -9.985 0.222 -7.361 1.00 98.62 92 PRO A N 1
ATOM 736 C CA . PRO A 1 92 ? -9.775 0.726 -8.720 1.00 98.62 92 PRO A CA 1
ATOM 737 C C . PRO A 1 92 ? -8.403 1.374 -8.960 1.00 98.62 92 PRO A C 1
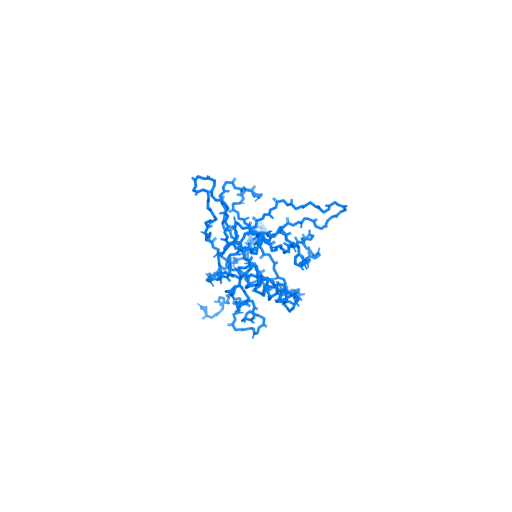ATOM 739 O O . PRO A 1 92 ? -7.909 1.363 -10.086 1.00 98.62 92 PRO A O 1
ATOM 742 N N . LEU A 1 93 ? -7.769 1.948 -7.930 1.00 98.69 93 LEU A N 1
ATOM 743 C CA . LEU A 1 93 ? -6.417 2.507 -8.050 1.00 98.69 93 LEU A CA 1
ATOM 744 C C . LEU A 1 93 ? -5.373 1.390 -8.169 1.00 98.69 93 LEU A C 1
ATOM 746 O O . LEU A 1 93 ? -4.445 1.503 -8.970 1.00 98.69 93 LEU A O 1
ATOM 750 N N . LEU A 1 94 ? -5.546 0.304 -7.408 1.00 98.75 94 LEU A N 1
ATOM 751 C CA . LEU A 1 94 ? -4.687 -0.880 -7.495 1.00 98.75 94 LEU A CA 1
ATOM 752 C C . LEU A 1 94 ? -4.860 -1.592 -8.843 1.00 98.75 94 LEU A C 1
ATOM 754 O O . LEU A 1 94 ? -3.870 -1.968 -9.463 1.00 98.75 94 LEU A O 1
ATOM 758 N N . ASP A 1 95 ? -6.095 -1.716 -9.332 1.00 98.75 95 ASP A N 1
ATOM 759 C CA . ASP A 1 95 ? -6.382 -2.302 -10.648 1.00 98.75 95 ASP A CA 1
ATOM 760 C C . ASP A 1 95 ? -5.753 -1.495 -11.776 1.00 98.75 95 ASP A C 1
ATOM 762 O O . ASP A 1 95 ? -5.065 -2.045 -12.630 1.00 98.75 95 ASP A O 1
ATOM 766 N N . LYS A 1 96 ? -5.880 -0.169 -11.716 1.00 98.62 96 LYS A N 1
ATOM 767 C CA . LYS A 1 96 ? -5.249 0.722 -12.686 1.00 98.62 96 LYS A CA 1
ATOM 768 C C . LYS A 1 96 ? -3.724 0.593 -12.698 1.00 98.62 96 LYS A C 1
ATOM 770 O O . LYS A 1 96 ? -3.133 0.646 -13.772 1.00 98.62 96 LYS A O 1
ATOM 775 N N . TYR A 1 97 ? -3.087 0.411 -11.538 1.00 98.62 97 TYR A N 1
ATOM 776 C CA . TYR A 1 97 ? -1.659 0.086 -11.483 1.00 98.62 97 TYR A CA 1
ATOM 777 C C . TYR A 1 97 ? -1.355 -1.235 -12.203 1.00 98.62 97 TYR A C 1
ATOM 779 O O . TYR A 1 97 ? -0.449 -1.273 -13.032 1.00 98.62 97 TYR A O 1
ATOM 787 N N . LEU A 1 98 ? -2.105 -2.301 -11.901 1.00 98.62 98 LEU A N 1
ATOM 788 C CA . LEU A 1 98 ? -1.886 -3.630 -12.481 1.00 98.62 98 LEU A CA 1
ATOM 789 C C . LEU A 1 98 ? -2.072 -3.622 -14.005 1.00 98.62 98 LEU A C 1
ATOM 791 O O . LEU A 1 98 ? -1.277 -4.229 -14.719 1.00 98.62 98 LEU A O 1
ATOM 795 N N . ASP A 1 99 ? -3.065 -2.889 -14.508 1.00 98.31 99 ASP A N 1
ATOM 796 C CA . ASP A 1 99 ? -3.289 -2.709 -15.943 1.00 98.31 99 ASP A CA 1
ATOM 797 C C . ASP A 1 99 ? -2.141 -1.933 -16.601 1.00 98.31 99 ASP A C 1
ATOM 799 O O . ASP A 1 99 ? -1.645 -2.310 -17.666 1.00 98.31 99 ASP A O 1
ATOM 803 N N . TRP A 1 100 ? -1.700 -0.840 -15.971 1.00 98.31 100 TRP A N 1
ATOM 804 C CA . TRP A 1 100 ? -0.598 -0.026 -16.481 1.00 98.31 100 TRP A CA 1
ATOM 805 C C . TRP A 1 100 ? 0.731 -0.773 -16.466 1.00 98.31 100 TRP A C 1
ATOM 807 O O . TRP A 1 100 ? 1.511 -0.601 -17.396 1.00 98.31 100 TRP A O 1
ATOM 817 N N . GLU A 1 101 ? 0.967 -1.641 -15.482 1.00 97.75 101 GLU A N 1
ATOM 818 C CA . GLU A 1 101 ? 2.179 -2.460 -15.410 1.00 97.75 101 GLU A CA 1
ATOM 819 C C . GLU A 1 101 ? 2.283 -3.387 -16.623 1.00 97.75 101 GLU A C 1
ATOM 821 O O . GLU A 1 101 ? 3.322 -3.417 -17.283 1.00 97.75 101 GLU A O 1
ATOM 826 N N . VAL A 1 102 ? 1.182 -4.043 -16.998 1.00 97.19 102 VAL A N 1
ATOM 827 C CA . VAL A 1 102 ? 1.140 -4.920 -18.175 1.00 97.19 102 VAL A CA 1
ATOM 828 C C . VAL A 1 102 ? 1.401 -4.131 -19.461 1.00 97.19 102 VAL A C 1
ATOM 830 O O . VAL A 1 102 ? 2.115 -4.601 -20.351 1.00 97.19 102 VAL A O 1
ATOM 833 N N . ILE A 1 103 ? 0.830 -2.928 -19.579 1.00 97.31 103 ILE A N 1
ATOM 834 C CA . ILE A 1 103 ? 1.003 -2.069 -20.759 1.00 97.31 103 ILE A CA 1
ATOM 835 C C . ILE A 1 103 ? 2.446 -1.566 -20.862 1.00 97.31 103 ILE A C 1
ATOM 837 O O . ILE A 1 103 ? 3.060 -1.720 -21.920 1.00 97.31 103 ILE A O 1
ATOM 841 N N . ALA A 1 104 ? 2.980 -0.991 -19.784 1.00 96.81 104 ALA A N 1
ATOM 842 C CA . ALA A 1 104 ? 4.313 -0.399 -19.756 1.00 96.81 104 ALA A CA 1
ATOM 843 C C . ALA A 1 104 ? 5.392 -1.463 -19.981 1.00 96.81 104 ALA A C 1
ATOM 845 O O . ALA A 1 104 ? 6.275 -1.268 -20.814 1.00 96.81 104 ALA A O 1
ATOM 846 N N . GLN A 1 105 ? 5.2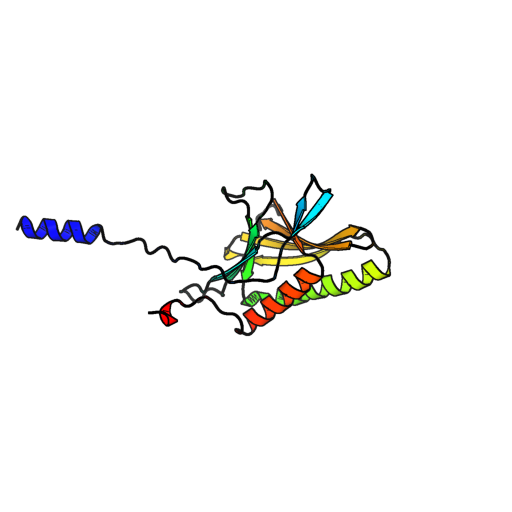62 -2.632 -19.342 1.00 95.44 105 GLN A N 1
ATOM 847 C CA . GLN A 1 105 ? 6.187 -3.749 -19.533 1.00 95.44 105 GLN A CA 1
ATOM 848 C C . GLN A 1 105 ? 6.182 -4.253 -20.983 1.00 95.44 105 GLN A C 1
ATOM 850 O O . GLN A 1 105 ? 7.240 -4.515 -21.549 1.00 95.44 105 GLN A O 1
ATOM 855 N N . LYS A 1 106 ? 5.006 -4.353 -21.619 1.00 96.88 106 LYS A N 1
ATOM 856 C CA . LYS A 1 106 ? 4.889 -4.772 -23.028 1.00 96.88 106 LYS A CA 1
ATOM 857 C C . LYS A 1 106 ? 5.517 -3.767 -23.998 1.00 96.88 106 LYS A C 1
ATOM 859 O O . LYS A 1 106 ? 5.927 -4.149 -25.091 1.00 96.88 106 LYS A O 1
ATOM 864 N N . ARG A 1 107 ? 5.524 -2.485 -23.635 1.00 97.38 107 ARG A N 1
ATOM 865 C CA . ARG A 1 107 ? 6.014 -1.391 -24.481 1.00 97.38 107 ARG A CA 1
ATOM 866 C C . ARG A 1 107 ? 7.423 -0.923 -24.126 1.00 97.38 107 ARG A C 1
ATOM 868 O O . ARG A 1 107 ? 7.929 -0.054 -24.826 1.00 97.38 107 ARG A O 1
ATOM 875 N N . HIS A 1 108 ? 8.040 -1.500 -23.093 1.00 95.94 108 HIS A N 1
ATOM 876 C CA . HIS A 1 108 ? 9.328 -1.058 -22.553 1.00 95.94 108 HIS A CA 1
ATOM 877 C C . HIS A 1 108 ? 9.322 0.436 -22.180 1.00 95.94 108 HIS A C 1
ATOM 879 O O . HIS A 1 108 ? 10.295 1.153 -22.384 1.00 95.94 108 HIS A O 1
ATOM 885 N N . GLU A 1 109 ? 8.190 0.931 -21.675 1.00 96.31 109 GLU A N 1
ATOM 886 C CA . GLU A 1 109 ? 8.036 2.340 -21.311 1.00 96.31 109 GLU A CA 1
ATOM 887 C C . GLU A 1 109 ? 8.616 2.593 -19.914 1.00 96.31 109 GLU A C 1
ATOM 889 O O . GLU A 1 109 ? 8.410 1.795 -19.005 1.00 96.31 109 GLU A O 1
ATOM 894 N N . ILE A 1 110 ? 9.299 3.727 -19.733 1.00 96.25 110 ILE A N 1
ATOM 895 C CA . ILE A 1 110 ? 9.620 4.300 -18.418 1.00 96.25 110 ILE A CA 1
ATOM 896 C C . ILE A 1 110 ? 8.697 5.497 -18.231 1.00 96.25 110 ILE A C 1
ATOM 898 O O . ILE A 1 110 ? 8.777 6.483 -18.965 1.00 96.25 110 ILE A O 1
ATOM 902 N N . VAL A 1 111 ? 7.801 5.404 -17.259 1.00 94.50 111 VAL A N 1
ATOM 903 C CA . VAL A 1 111 ? 6.820 6.440 -16.961 1.00 94.50 111 VAL A CA 1
ATOM 904 C C . VAL A 1 111 ? 6.574 6.531 -15.461 1.00 94.50 111 VAL A C 1
ATOM 906 O O . VAL A 1 111 ? 6.349 5.525 -14.789 1.00 94.50 111 VAL A O 1
ATOM 909 N N . ASP A 1 112 ? 6.559 7.762 -14.958 1.00 96.75 112 ASP A N 1
ATOM 910 C CA . ASP A 1 112 ? 6.060 8.084 -13.628 1.00 96.75 112 ASP A CA 1
ATOM 911 C C . ASP A 1 112 ? 4.748 8.854 -13.778 1.00 96.75 112 ASP A C 1
ATOM 913 O O . ASP A 1 112 ? 4.689 9.907 -14.423 1.00 96.75 112 ASP A O 1
ATOM 917 N N . LYS A 1 113 ? 3.655 8.322 -13.228 1.00 97.50 113 LYS A N 1
ATOM 918 C CA . LYS A 1 113 ? 2.330 8.922 -13.400 1.00 97.50 113 LYS A CA 1
ATOM 919 C C . LYS A 1 113 ? 1.434 8.706 -12.195 1.00 97.50 113 LYS A C 1
ATOM 921 O O . LYS A 1 113 ? 1.196 7.580 -11.764 1.00 97.50 113 LYS A O 1
ATOM 926 N N . LYS A 1 114 ? 0.847 9.799 -11.698 1.00 97.56 114 LYS A N 1
ATOM 927 C CA . LYS A 1 114 ? -0.152 9.744 -10.627 1.00 97.56 114 LYS A CA 1
ATOM 928 C C . LYS A 1 114 ? -1.378 8.946 -11.080 1.00 97.56 114 LYS A C 1
ATOM 930 O O . LYS A 1 114 ? -2.010 9.251 -12.094 1.00 97.56 114 LYS A O 1
ATOM 935 N N . ILE A 1 115 ? -1.716 7.928 -10.300 1.00 98.19 115 ILE A N 1
ATOM 936 C CA . ILE A 1 115 ? -2.879 7.062 -10.497 1.00 98.19 115 ILE A CA 1
ATOM 937 C C . ILE A 1 115 ? -4.111 7.719 -9.879 1.00 98.19 115 ILE A C 1
ATOM 939 O O . ILE A 1 115 ? -5.155 7.780 -10.536 1.00 98.19 115 ILE A O 1
ATOM 943 N N . GLY A 1 116 ? -3.961 8.222 -8.650 1.00 96.94 116 GLY A N 1
ATOM 944 C CA . GLY A 1 116 ? -5.010 8.847 -7.849 1.00 96.94 116 GLY A CA 1
ATOM 945 C C . GLY A 1 116 ? -4.558 9.084 -6.408 1.00 96.94 116 GLY A C 1
ATOM 946 O O . GLY A 1 116 ? -3.360 9.083 -6.122 1.00 96.94 116 GLY A O 1
ATOM 947 N N . ASN A 1 117 ? -5.513 9.303 -5.504 1.00 95.69 117 ASN A N 1
ATOM 948 C CA . ASN A 1 117 ? -5.252 9.443 -4.075 1.00 95.69 117 ASN A CA 1
ATOM 949 C C . ASN A 1 117 ? -6.398 8.901 -3.212 1.00 95.69 117 ASN A C 1
ATOM 951 O O . ASN A 1 117 ? -7.528 8.753 -3.672 1.00 95.69 117 ASN A O 1
ATOM 955 N N . THR A 1 118 ? -6.096 8.623 -1.946 1.00 94.19 118 THR A N 1
ATOM 956 C CA . THR A 1 118 ? -7.088 8.384 -0.892 1.00 94.19 118 THR A CA 1
ATOM 957 C C . THR A 1 118 ? -6.834 9.343 0.261 1.00 94.19 118 THR A C 1
ATOM 959 O O . THR A 1 118 ? -5.706 9.776 0.492 1.00 94.19 118 THR A O 1
ATOM 962 N N . LYS A 1 119 ? -7.891 9.711 0.986 1.00 92.00 119 LYS A N 1
ATOM 963 C CA . LYS A 1 119 ? -7.818 10.666 2.094 1.00 92.00 119 LYS A CA 1
ATOM 964 C C . LYS A 1 119 ? -8.430 10.062 3.342 1.00 92.00 119 LYS A C 1
ATOM 966 O O . LYS A 1 119 ? -9.478 9.430 3.275 1.00 92.00 119 LYS A O 1
ATOM 971 N N . ILE A 1 120 ? -7.815 10.338 4.484 1.00 88.94 120 ILE A N 1
ATOM 972 C CA . ILE A 1 120 ? -8.335 10.013 5.809 1.00 88.94 120 ILE A CA 1
ATOM 973 C C . ILE A 1 120 ? -8.430 11.327 6.588 1.00 88.94 120 ILE A C 1
ATOM 975 O O . ILE A 1 120 ? -7.506 11.677 7.327 1.00 88.94 120 ILE A O 1
ATOM 979 N N . PRO A 1 121 ? -9.542 12.078 6.436 1.00 85.06 121 PRO A N 1
ATOM 980 C CA . PRO A 1 121 ? -9.675 13.416 7.011 1.00 85.06 121 PRO A CA 1
ATOM 981 C C . PRO A 1 121 ? -9.484 13.446 8.528 1.00 85.06 121 PRO A C 1
ATOM 983 O O . PRO A 1 121 ? -8.857 14.358 9.047 1.00 85.06 121 PRO A O 1
ATOM 986 N N . LYS A 1 122 ? -9.958 12.412 9.238 1.00 82.12 122 LYS A N 1
ATOM 987 C CA . LYS A 1 122 ? -9.820 12.299 10.700 1.00 82.12 122 LYS A CA 1
ATOM 988 C C . LYS A 1 122 ? -8.369 12.252 11.184 1.00 82.12 122 LYS A C 1
ATOM 990 O O . LYS A 1 122 ? -8.115 12.588 12.332 1.00 82.12 122 LYS A O 1
ATOM 995 N N . LEU A 1 123 ? -7.447 11.812 10.330 1.00 81.56 123 LEU A N 1
ATOM 996 C CA . LEU A 1 123 ? -6.019 11.749 10.632 1.00 81.56 123 LEU A CA 1
ATOM 997 C C . LEU A 1 123 ? -5.230 12.860 9.925 1.00 81.56 123 LEU A C 1
ATOM 999 O O . LEU A 1 123 ? -4.014 12.902 10.063 1.00 81.56 123 LEU A O 1
ATOM 1003 N N . SER A 1 124 ? -5.894 13.729 9.152 1.00 87.38 124 SER A N 1
ATOM 1004 C CA . SER A 1 124 ? -5.250 14.703 8.257 1.00 87.38 124 SER A CA 1
ATOM 1005 C C . SER A 1 124 ? -4.218 14.065 7.313 1.00 87.38 124 SER A C 1
ATOM 1007 O O . SER A 1 124 ? -3.201 14.669 6.978 1.00 87.38 124 SER A O 1
ATOM 1009 N N . ILE A 1 125 ? -4.482 12.826 6.886 1.00 88.88 125 ILE A N 1
ATOM 1010 C CA . ILE A 1 125 ? -3.594 12.029 6.033 1.00 88.88 125 ILE A CA 1
ATOM 1011 C C . ILE A 1 125 ? -4.175 11.927 4.623 1.00 88.88 125 ILE A C 1
ATOM 1013 O O . ILE A 1 125 ? -5.371 11.689 4.446 1.00 88.88 125 ILE A O 1
ATOM 1017 N N . GLN A 1 126 ? -3.306 12.036 3.623 1.00 92.69 126 GLN A N 1
ATOM 1018 C CA . GLN A 1 126 ? -3.560 11.645 2.242 1.00 92.69 126 GLN A CA 1
ATOM 1019 C C . GLN A 1 126 ? -2.494 10.642 1.798 1.00 92.69 126 GLN A C 1
ATOM 1021 O O . GLN A 1 126 ? -1.327 10.782 2.155 1.00 92.69 126 GLN A O 1
ATOM 1026 N N . TYR A 1 127 ? -2.897 9.655 1.002 1.00 95.19 127 TYR A N 1
ATOM 1027 C CA . TYR A 1 127 ? -1.976 8.798 0.266 1.00 95.19 127 TYR A CA 1
ATOM 1028 C C . TYR A 1 127 ? -2.107 9.069 -1.224 1.00 95.19 127 TYR A C 1
ATOM 1030 O O . TYR A 1 127 ? -3.194 8.913 -1.783 1.00 95.19 127 TYR A O 1
ATOM 1038 N N . ASP A 1 128 ? -1.011 9.472 -1.854 1.00 96.12 128 ASP A N 1
ATOM 1039 C CA . ASP A 1 128 ? -0.904 9.562 -3.305 1.00 96.12 128 ASP A CA 1
ATOM 1040 C C . ASP A 1 128 ? -0.391 8.230 -3.857 1.00 96.12 128 ASP A C 1
ATOM 1042 O O . ASP A 1 128 ? 0.603 7.689 -3.381 1.00 96.12 128 ASP A O 1
ATOM 1046 N N . TYR A 1 129 ? -1.083 7.707 -4.869 1.00 98.00 129 TYR A N 1
ATOM 1047 C CA . TYR A 1 129 ? -0.715 6.472 -5.556 1.00 98.00 129 TYR A CA 1
ATOM 1048 C C . TYR A 1 129 ? -0.135 6.840 -6.908 1.00 98.00 129 TYR A C 1
ATOM 1050 O O . TYR A 1 129 ? -0.796 7.496 -7.722 1.00 98.00 129 TYR A O 1
ATOM 1058 N N . ILE A 1 130 ? 1.098 6.427 -7.150 1.00 98.25 130 ILE A N 1
ATOM 1059 C CA . ILE A 1 130 ? 1.869 6.771 -8.336 1.00 98.25 130 ILE A CA 1
ATOM 1060 C C . ILE A 1 130 ? 2.348 5.467 -8.965 1.00 98.25 130 ILE A C 1
ATOM 1062 O O . ILE A 1 130 ? 2.868 4.581 -8.293 1.00 98.25 130 ILE A O 1
ATOM 1066 N N . PHE A 1 131 ? 2.140 5.343 -10.268 1.00 98.44 131 PHE A N 1
ATOM 1067 C CA . PHE A 1 131 ? 2.824 4.347 -11.069 1.00 98.44 131 PHE A CA 1
ATOM 1068 C C . PHE A 1 131 ? 4.242 4.861 -11.266 1.00 98.44 131 PHE A C 1
ATOM 1070 O O . PHE A 1 131 ? 4.382 5.937 -11.845 1.00 98.44 131 PHE A O 1
ATOM 1077 N N . SER A 1 132 ? 5.246 4.159 -10.745 1.00 97.31 132 SER A N 1
ATOM 1078 C CA . SER A 1 132 ? 6.640 4.580 -10.861 1.00 97.31 132 SER A CA 1
ATOM 1079 C C . SER A 1 132 ? 7.510 3.500 -11.485 1.00 97.31 132 SER A C 1
ATOM 1081 O O . SER A 1 132 ? 7.418 2.326 -11.121 1.00 97.31 132 SER A O 1
ATOM 1083 N N . SER A 1 133 ? 8.360 3.901 -12.425 1.00 94.69 133 SER A N 1
ATOM 1084 C CA . SER A 1 133 ? 9.246 2.992 -13.150 1.00 94.69 133 SER A CA 1
ATOM 1085 C C . SER A 1 133 ? 10.627 2.943 -12.498 1.00 94.69 133 SER A C 1
ATOM 1087 O O . SER A 1 133 ? 11.320 3.951 -12.416 1.00 94.69 133 SER A O 1
ATOM 1089 N N . GLY A 1 134 ? 11.067 1.755 -12.083 1.00 90.38 134 GLY A N 1
ATOM 1090 C CA . GLY A 1 134 ? 12.468 1.513 -11.719 1.00 90.38 134 GLY A CA 1
ATOM 1091 C C . GLY A 1 134 ? 13.346 1.213 -12.938 1.00 90.38 134 GLY A C 1
ATOM 1092 O O . GLY A 1 134 ? 14.523 1.563 -12.964 1.00 90.38 134 GLY A O 1
ATOM 1093 N N . SER A 1 135 ? 12.773 0.567 -13.955 1.00 91.81 135 SER A N 1
ATOM 1094 C CA . SER A 1 135 ? 13.371 0.326 -15.272 1.00 91.81 135 SER A CA 1
ATOM 1095 C C . SER A 1 135 ? 12.266 0.104 -16.312 1.00 91.81 135 SER A C 1
ATOM 1097 O O . SER A 1 135 ? 11.092 0.026 -15.963 1.00 91.81 135 SER A O 1
ATOM 1099 N N . GLU A 1 136 ? 12.624 -0.088 -17.583 1.00 91.94 136 GLU A N 1
ATOM 1100 C CA . GLU A 1 136 ? 11.670 -0.474 -18.641 1.00 91.94 136 GLU A CA 1
ATOM 1101 C C . GLU A 1 136 ? 10.915 -1.782 -18.327 1.00 91.94 136 GLU A C 1
ATOM 1103 O O . GLU A 1 136 ? 9.803 -2.004 -18.803 1.00 91.94 136 GLU A O 1
ATOM 1108 N N . SER A 1 137 ? 11.514 -2.661 -17.516 1.00 91.56 137 SER A N 1
ATOM 1109 C CA . SER A 1 137 ? 10.963 -3.969 -17.149 1.00 91.56 137 SER A CA 1
ATOM 1110 C C . SER A 1 137 ? 10.425 -4.044 -15.723 1.00 91.56 137 SER A C 1
ATOM 1112 O O . SER A 1 137 ? 9.829 -5.059 -15.365 1.00 91.56 137 SER A O 1
ATOM 1114 N N . THR A 1 138 ? 10.653 -3.017 -14.901 1.00 92.88 138 THR A N 1
ATOM 1115 C CA . THR A 1 138 ? 10.346 -3.051 -13.468 1.00 92.88 138 THR A CA 1
ATOM 1116 C C . THR A 1 138 ? 9.611 -1.793 -13.052 1.00 92.88 138 THR A C 1
ATOM 1118 O O . THR A 1 138 ? 10.142 -0.687 -13.128 1.00 92.88 138 THR A O 1
ATOM 1121 N N . HIS A 1 139 ? 8.399 -1.995 -12.552 1.00 96.69 139 HIS A N 1
ATOM 1122 C CA . HIS A 1 139 ? 7.456 -0.952 -12.176 1.00 96.69 139 HIS A CA 1
ATOM 1123 C C . HIS A 1 139 ? 6.966 -1.206 -10.756 1.00 96.69 139 HIS A C 1
ATOM 1125 O O . HIS A 1 139 ? 6.895 -2.354 -10.308 1.00 96.69 139 HIS A O 1
ATOM 1131 N N . TYR A 1 140 ? 6.642 -0.130 -10.053 1.00 97.88 140 TYR A N 1
ATOM 1132 C CA . TYR A 1 140 ? 6.224 -0.151 -8.662 1.00 97.88 140 TYR A CA 1
ATOM 1133 C C . TYR A 1 140 ? 4.998 0.726 -8.462 1.00 97.88 140 TYR A C 1
ATOM 1135 O O . TYR A 1 140 ? 4.868 1.805 -9.046 1.00 97.88 140 TYR A O 1
ATOM 1143 N N . LEU A 1 141 ? 4.112 0.286 -7.575 1.00 98.50 141 LEU A N 1
ATOM 1144 C CA . LEU A 1 141 ? 3.130 1.168 -6.974 1.00 98.50 141 LEU A CA 1
ATOM 1145 C C . LEU A 1 141 ? 3.847 1.952 -5.880 1.00 98.50 141 LEU A C 1
ATOM 1147 O O . LEU A 1 141 ? 4.128 1.421 -4.805 1.00 98.50 141 LEU A O 1
ATOM 1151 N N . GLN A 1 142 ? 4.149 3.209 -6.167 1.00 97.69 142 GLN A N 1
ATOM 1152 C CA . GLN A 1 142 ? 4.638 4.158 -5.184 1.00 97.69 142 GLN A CA 1
ATOM 1153 C C . GLN A 1 142 ? 3.449 4.717 -4.395 1.00 97.69 142 GLN A C 1
ATOM 1155 O O . GLN A 1 142 ? 2.461 5.170 -4.976 1.00 97.69 142 GLN A O 1
ATOM 1160 N N . VAL A 1 143 ? 3.549 4.675 -3.068 1.00 97.44 143 VAL A N 1
ATOM 1161 C CA . VAL A 1 143 ? 2.557 5.224 -2.142 1.00 97.44 143 VAL A CA 1
ATOM 1162 C C . VAL A 1 143 ? 3.219 6.296 -1.293 1.00 97.44 143 VAL A C 1
ATOM 1164 O O . VAL A 1 143 ? 4.029 5.995 -0.412 1.00 97.44 143 VAL A O 1
ATOM 1167 N N . ASP A 1 144 ? 2.837 7.543 -1.546 1.00 94.44 144 ASP A N 1
ATOM 1168 C CA . ASP A 1 144 ? 3.339 8.708 -0.830 1.00 94.44 144 ASP A CA 1
ATOM 1169 C C . ASP A 1 144 ? 2.360 9.118 0.267 1.00 94.44 144 ASP A C 1
ATOM 1171 O O . ASP A 1 144 ? 1.200 9.422 0.007 1.00 94.44 144 ASP A O 1
ATOM 1175 N N . LEU A 1 145 ? 2.836 9.150 1.507 1.00 91.94 145 LEU A N 1
ATOM 1176 C CA . LEU A 1 145 ? 2.138 9.716 2.650 1.00 91.94 145 LEU A CA 1
ATOM 1177 C C . LEU A 1 145 ? 2.333 11.237 2.665 1.00 91.94 145 LEU A C 1
ATOM 1179 O O . LEU A 1 145 ? 3.436 11.754 2.894 1.00 91.94 145 LEU A O 1
ATOM 1183 N N . CYS A 1 146 ? 1.222 11.936 2.482 1.00 89.75 146 CYS A N 1
ATOM 1184 C CA . CYS A 1 146 ? 1.134 13.384 2.443 1.00 89.75 146 CYS A CA 1
ATOM 1185 C C . CYS A 1 146 ? 0.265 13.902 3.593 1.00 89.75 146 CYS A C 1
ATOM 1187 O O . CYS A 1 146 ? -0.716 13.273 4.001 1.00 89.75 146 CYS A O 1
ATOM 1189 N N . SER A 1 147 ? 0.634 15.065 4.124 1.00 82.56 147 SER A N 1
ATOM 1190 C CA . SER A 1 147 ? -0.221 15.801 5.055 1.00 82.56 147 SER A CA 1
ATOM 1191 C C . SER A 1 147 ? -1.299 16.526 4.259 1.00 82.56 147 SER A C 1
ATOM 1193 O O . SER A 1 147 ? -0.972 17.320 3.379 1.00 82.56 147 SER A O 1
ATOM 1195 N N . TYR A 1 148 ? -2.570 16.271 4.569 1.00 69.75 148 TYR A N 1
ATOM 1196 C CA . TYR A 1 148 ? -3.686 17.019 3.992 1.00 69.75 148 TYR A CA 1
ATOM 1197 C C . TYR A 1 148 ? -3.858 18.324 4.787 1.00 69.75 148 TYR A C 1
ATOM 1199 O O . TYR A 1 148 ? -4.636 18.393 5.739 1.00 69.75 148 TYR A O 1
ATOM 1207 N N . SER A 1 149 ? -3.059 19.338 4.442 1.00 67.69 149 SER A N 1
ATOM 1208 C CA . SER A 1 149 ? -3.084 20.686 5.033 1.00 67.69 149 SER A CA 1
ATOM 1209 C C . SER A 1 149 ? -3.115 21.759 3.934 1.00 67.69 149 SER A C 1
ATOM 1211 O O . SER A 1 149 ? -3.181 21.430 2.756 1.00 67.69 149 SER A O 1
ATOM 1213 N N . LEU A 1 150 ? -3.051 23.050 4.287 1.00 56.78 150 LEU A N 1
ATOM 1214 C CA . LEU A 1 150 ? -3.009 24.153 3.307 1.00 56.78 150 LEU A CA 1
ATOM 1215 C C . LEU A 1 150 ? -1.811 24.076 2.336 1.00 56.78 150 LEU A C 1
ATOM 1217 O O . LEU A 1 150 ? -1.826 24.737 1.302 1.00 56.78 150 LEU A O 1
ATOM 1221 N N . ILE A 1 151 ? -0.790 23.279 2.665 1.00 63.66 151 ILE A N 1
ATOM 1222 C CA . ILE A 1 151 ? 0.333 22.947 1.789 1.00 63.66 151 ILE A CA 1
ATOM 1223 C C . ILE A 1 151 ? 0.418 21.416 1.741 1.00 63.66 151 ILE A C 1
ATOM 1225 O O . ILE A 1 151 ? 0.707 20.782 2.761 1.00 63.66 151 ILE A O 1
ATOM 1229 N N . ASP A 1 152 ? 0.143 20.828 0.577 1.00 65.62 152 ASP A N 1
ATOM 1230 C CA . ASP A 1 152 ? 0.289 19.388 0.343 1.00 65.62 152 ASP A CA 1
ATOM 1231 C C . ASP A 1 152 ? 1.786 19.039 0.337 1.00 65.62 152 ASP A C 1
ATOM 1233 O O . ASP A 1 152 ? 2.483 19.199 -0.665 1.00 65.62 152 ASP A O 1
ATOM 1237 N N . VAL A 1 153 ? 2.301 18.591 1.485 1.00 77.56 153 VAL A N 1
ATOM 1238 C CA . VAL A 1 153 ? 3.687 18.125 1.626 1.00 77.56 153 VAL A CA 1
ATOM 1239 C C . VAL A 1 153 ? 3.681 16.614 1.815 1.00 77.56 153 VAL A C 1
ATOM 1241 O O . VAL A 1 153 ? 3.179 16.098 2.818 1.00 77.56 153 VAL A O 1
ATOM 1244 N N . CYS A 1 154 ? 4.271 15.908 0.854 1.00 83.62 154 CYS A N 1
ATOM 1245 C CA . CYS A 1 154 ? 4.547 14.481 0.942 1.00 83.62 154 CYS A CA 1
ATOM 1246 C C . CYS A 1 154 ? 5.930 14.280 1.562 1.00 83.62 154 CYS A C 1
ATOM 1248 O O . CYS A 1 154 ? 6.901 14.922 1.168 1.00 83.62 154 CYS A O 1
ATOM 1250 N N . SER A 1 155 ? 6.011 13.436 2.587 1.00 78.44 155 SER A N 1
ATOM 1251 C CA . SER A 1 155 ? 7.225 13.302 3.412 1.00 78.44 155 SER A CA 1
ATOM 1252 C C . SER A 1 155 ? 7.750 11.876 3.491 1.00 78.44 155 SER A C 1
ATOM 1254 O O . SER A 1 155 ? 8.821 11.634 4.047 1.00 78.44 155 SER A O 1
ATOM 1256 N N . ASN A 1 156 ? 6.975 10.924 2.979 1.00 86.31 156 ASN A N 1
ATOM 1257 C CA . ASN A 1 156 ? 7.183 9.513 3.211 1.00 86.31 156 ASN A CA 1
ATOM 1258 C C . ASN A 1 156 ? 6.683 8.707 2.035 1.00 86.31 156 ASN A C 1
ATOM 1260 O O . ASN A 1 156 ? 5.560 8.912 1.605 1.00 86.31 156 ASN A O 1
ATOM 1264 N N . THR A 1 157 ? 7.481 7.743 1.604 1.00 91.81 157 THR A N 1
ATOM 1265 C CA . THR A 1 157 ? 7.178 6.918 0.440 1.00 91.81 157 THR A CA 1
ATOM 1266 C C . THR A 1 157 ? 7.452 5.465 0.765 1.00 91.81 157 THR A C 1
ATOM 1268 O O . THR A 1 157 ? 8.468 5.157 1.397 1.00 91.81 157 THR A O 1
ATOM 1271 N N . ILE A 1 158 ? 6.574 4.582 0.307 1.00 95.19 158 ILE A N 1
ATOM 1272 C CA . ILE A 1 158 ? 6.809 3.143 0.252 1.00 95.19 158 ILE A CA 1
ATOM 1273 C C . ILE A 1 158 ? 6.463 2.629 -1.146 1.00 95.19 158 ILE A C 1
ATOM 1275 O O . ILE A 1 158 ? 5.618 3.205 -1.830 1.00 95.19 158 ILE A O 1
ATOM 1279 N N . PHE A 1 159 ? 7.113 1.552 -1.573 1.00 97.00 159 PHE A N 1
ATOM 1280 C CA . PHE A 1 159 ? 6.905 0.954 -2.889 1.00 97.00 159 PHE A CA 1
ATOM 1281 C C . PHE A 1 159 ? 6.313 -0.445 -2.749 1.00 97.00 159 PHE A C 1
ATOM 1283 O O . PHE A 1 159 ? 6.636 -1.164 -1.808 1.00 97.00 159 PHE A O 1
ATOM 1290 N N . PHE A 1 160 ? 5.481 -0.860 -3.696 1.00 98.12 160 PHE A N 1
ATOM 1291 C CA . PHE A 1 160 ? 5.006 -2.236 -3.806 1.00 98.12 160 PHE A CA 1
ATOM 1292 C C . PHE A 1 160 ? 5.260 -2.736 -5.224 1.00 98.12 160 PHE A C 1
ATOM 1294 O O . PHE A 1 160 ? 4.872 -2.084 -6.191 1.00 98.12 160 PHE A O 1
ATOM 1301 N N . ASP A 1 161 ? 5.909 -3.891 -5.357 1.00 96.94 161 ASP A N 1
ATOM 1302 C CA . ASP A 1 161 ? 5.996 -4.572 -6.649 1.00 96.94 161 ASP A CA 1
ATOM 1303 C C . ASP A 1 161 ? 4.629 -5.150 -7.062 1.00 96.94 161 ASP A C 1
ATOM 1305 O O . ASP A 1 161 ? 3.683 -5.212 -6.270 1.00 96.94 161 ASP A O 1
ATOM 1309 N N . LYS A 1 162 ? 4.522 -5.614 -8.312 1.00 97.50 162 LYS A N 1
ATOM 1310 C CA . LYS A 1 162 ? 3.297 -6.231 -8.845 1.00 97.50 162 LYS A CA 1
ATOM 1311 C C . LYS A 1 162 ? 2.711 -7.305 -7.927 1.00 97.50 162 LYS A C 1
ATOM 1313 O O . LYS A 1 162 ? 1.509 -7.300 -7.667 1.00 97.50 162 LYS A O 1
ATOM 1318 N N . ASN A 1 163 ? 3.548 -8.211 -7.425 1.00 97.75 163 ASN A N 1
ATOM 1319 C CA . ASN A 1 163 ? 3.098 -9.321 -6.589 1.00 97.75 163 ASN A CA 1
ATOM 1320 C C . ASN A 1 163 ? 2.503 -8.811 -5.273 1.00 97.75 163 ASN A C 1
ATOM 1322 O O . ASN A 1 163 ? 1.443 -9.272 -4.853 1.00 97.75 163 ASN A O 1
ATOM 1326 N N . ASN A 1 164 ? 3.143 -7.827 -4.645 1.00 98.31 164 ASN A N 1
ATOM 1327 C CA . ASN A 1 164 ? 2.664 -7.222 -3.412 1.00 98.31 164 ASN A CA 1
ATOM 1328 C C . ASN A 1 164 ? 1.409 -6.373 -3.623 1.00 98.31 164 ASN A C 1
ATOM 1330 O O . ASN A 1 164 ? 0.566 -6.349 -2.731 1.00 98.31 164 ASN A O 1
ATOM 1334 N N . VAL A 1 165 ? 1.218 -5.756 -4.794 1.00 98.56 165 VAL A N 1
ATOM 1335 C CA . VAL A 1 165 ? -0.051 -5.084 -5.124 1.00 98.56 165 VAL A CA 1
ATOM 1336 C C . VAL A 1 165 ? -1.193 -6.089 -5.278 1.00 98.56 165 VAL A C 1
ATOM 1338 O O . VAL A 1 165 ? -2.282 -5.847 -4.761 1.00 98.56 165 VAL A O 1
ATOM 1341 N N . VAL A 1 166 ? -0.954 -7.243 -5.909 1.00 98.62 166 VAL A N 1
ATOM 1342 C CA . VAL A 1 166 ? -1.954 -8.325 -5.984 1.00 98.62 166 VAL A CA 1
ATOM 1343 C C . VAL A 1 166 ? -2.298 -8.853 -4.589 1.00 98.62 166 VAL A C 1
ATOM 1345 O O . VAL A 1 166 ? -3.475 -9.010 -4.264 1.00 98.62 166 VAL A O 1
ATOM 1348 N N . LEU A 1 167 ? -1.289 -9.095 -3.745 1.00 98.50 167 LEU A N 1
ATOM 1349 C CA . LEU A 1 167 ? -1.500 -9.531 -2.361 1.00 98.50 167 LEU A CA 1
ATOM 1350 C C . LEU A 1 167 ? -2.285 -8.490 -1.556 1.00 98.50 167 LEU A C 1
ATOM 1352 O O . LEU A 1 167 ? -3.241 -8.857 -0.881 1.00 98.50 167 LEU A O 1
ATOM 1356 N N . LEU A 1 168 ? -1.924 -7.208 -1.669 1.00 98.44 168 LEU A N 1
ATOM 1357 C CA . LEU A 1 168 ? -2.613 -6.107 -0.999 1.00 98.44 168 LEU A CA 1
ATOM 1358 C C . LEU A 1 168 ? -4.074 -6.021 -1.443 1.00 98.44 168 LEU A C 1
ATOM 1360 O O . LEU A 1 168 ? -4.963 -5.956 -0.601 1.00 98.44 168 LEU A O 1
ATOM 1364 N N . LYS A 1 169 ? -4.335 -6.067 -2.755 1.00 98.62 169 LYS A N 1
ATOM 1365 C CA . LYS A 1 169 ? -5.695 -6.048 -3.306 1.00 98.62 169 LYS A CA 1
ATOM 1366 C C . LYS A 1 169 ? -6.543 -7.182 -2.724 1.00 98.62 169 LYS A C 1
ATOM 1368 O O . LYS A 1 169 ? -7.643 -6.929 -2.239 1.00 98.62 169 LYS A O 1
ATOM 1373 N N . ASN A 1 170 ? -6.033 -8.412 -2.755 1.00 98.25 170 ASN A N 1
ATOM 1374 C CA . ASN A 1 170 ? -6.769 -9.583 -2.279 1.00 98.25 170 ASN A CA 1
ATOM 1375 C C . ASN A 1 170 ? -7.008 -9.533 -0.765 1.00 98.25 170 ASN A C 1
ATOM 1377 O O . ASN A 1 170 ? -8.125 -9.773 -0.319 1.00 98.25 170 ASN A O 1
ATOM 1381 N N . GLU A 1 171 ? -5.993 -9.162 0.021 1.00 97.88 171 GLU A N 1
ATOM 1382 C CA . GLU A 1 171 ? -6.123 -9.071 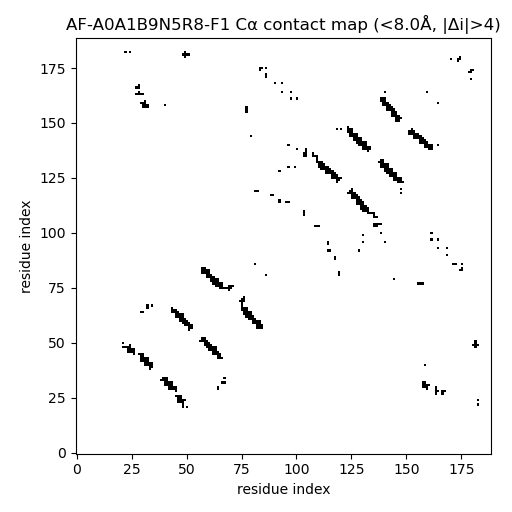1.479 1.00 97.88 171 GLU A CA 1
ATOM 1383 C C . GLU A 1 171 ? -7.117 -7.972 1.888 1.00 97.88 171 GLU A C 1
ATOM 1385 O O . GLU A 1 171 ? -7.930 -8.178 2.787 1.00 97.88 171 GLU A O 1
ATOM 1390 N N . LEU A 1 172 ? -7.139 -6.837 1.180 1.00 97.31 172 LEU A N 1
ATOM 1391 C CA . LEU A 1 172 ? -8.140 -5.789 1.396 1.00 97.31 172 LEU A CA 1
ATOM 1392 C C . LEU A 1 172 ? -9.559 -6.245 1.044 1.00 97.31 172 LEU A C 1
ATOM 1394 O O . LEU A 1 172 ? -10.490 -5.915 1.779 1.00 97.31 172 LEU A O 1
ATOM 1398 N N . LEU A 1 173 ? -9.744 -7.006 -0.038 1.00 97.50 173 LEU A N 1
ATOM 1399 C CA . LEU A 1 173 ? -11.047 -7.588 -0.378 1.00 97.50 173 LEU A CA 1
ATOM 1400 C C . LEU A 1 173 ? -11.504 -8.586 0.691 1.00 97.50 173 LEU A C 1
ATOM 1402 O O . LEU A 1 173 ? -12.640 -8.503 1.153 1.00 97.50 173 LEU A O 1
ATOM 1406 N N . ASP A 1 174 ? -10.612 -9.457 1.165 1.00 96.25 174 ASP A N 1
ATOM 1407 C CA . ASP A 1 174 ? -10.929 -10.408 2.232 1.00 96.25 174 ASP A CA 1
ATOM 1408 C C . ASP A 1 174 ? -11.278 -9.698 3.555 1.00 96.25 174 ASP A C 1
ATOM 1410 O O . ASP A 1 174 ? -12.204 -10.109 4.261 1.00 96.25 174 ASP A O 1
ATOM 1414 N N . ILE A 1 175 ? -10.603 -8.590 3.885 1.00 94.06 175 ILE A N 1
ATOM 1415 C CA . ILE A 1 175 ? -10.964 -7.739 5.030 1.00 94.06 175 ILE A CA 1
ATOM 1416 C C . ILE A 1 175 ? -12.322 -7.060 4.808 1.00 94.06 175 ILE A C 1
ATOM 1418 O O . ILE A 1 175 ? -13.144 -7.001 5.731 1.00 94.06 175 ILE A O 1
ATOM 1422 N N . TYR A 1 176 ? -12.579 -6.533 3.608 1.00 93.88 176 TYR A N 1
ATOM 1423 C CA . TYR A 1 176 ? -13.844 -5.882 3.258 1.00 93.88 176 TYR A CA 1
ATOM 1424 C C . TYR A 1 176 ? -15.027 -6.848 3.411 1.00 93.88 176 TYR A C 1
ATOM 1426 O O . TYR A 1 176 ? -16.028 -6.495 4.035 1.00 93.88 176 TYR A O 1
ATOM 1434 N N . GLU A 1 177 ? -14.854 -8.092 2.966 1.00 93.69 177 GLU A N 1
ATOM 1435 C CA . GLU A 1 177 ? -15.826 -9.189 3.054 1.00 93.69 177 GLU A CA 1
ATOM 1436 C C . GLU A 1 177 ? -15.902 -9.854 4.445 1.00 93.69 177 GLU A C 1
ATOM 1438 O O . GLU A 1 177 ? -16.667 -10.796 4.637 1.00 93.69 177 GLU A O 1
ATOM 1443 N N . ASN A 1 178 ? -15.161 -9.355 5.443 1.00 90.50 178 ASN A N 1
ATOM 1444 C CA . ASN A 1 178 ? -15.085 -9.900 6.810 1.00 90.50 178 ASN A CA 1
ATOM 1445 C C . ASN A 1 178 ? -14.504 -11.323 6.919 1.00 90.50 178 ASN A C 1
ATOM 1447 O O . ASN A 1 178 ? -14.716 -11.984 7.938 1.00 90.50 178 ASN A O 1
ATOM 1451 N N . LYS A 1 179 ? -13.758 -11.802 5.919 1.00 90.44 179 LYS A N 1
ATOM 1452 C CA . LYS A 1 179 ? -13.023 -13.078 6.003 1.00 90.44 179 LYS A CA 1
ATOM 1453 C C . LYS A 1 179 ? -11.794 -12.971 6.906 1.00 90.44 179 LYS A C 1
ATOM 1455 O O . LYS A 1 179 ? -11.403 -13.953 7.529 1.00 90.44 179 LYS A O 1
ATOM 1460 N N . ILE A 1 180 ? -11.204 -11.778 6.988 1.00 86.44 180 ILE A N 1
ATOM 1461 C CA . ILE A 1 180 ? -10.147 -11.425 7.942 1.00 86.44 180 ILE A CA 1
ATOM 1462 C C . ILE A 1 180 ? -10.730 -10.402 8.918 1.00 86.44 180 ILE A C 1
ATOM 1464 O O . ILE A 1 180 ? -11.289 -9.385 8.500 1.00 86.44 180 ILE A O 1
ATOM 1468 N N . GLN A 1 181 ? -10.618 -10.677 10.215 1.00 82.31 181 GLN A N 1
ATOM 1469 C CA . GLN A 1 181 ? -11.183 -9.854 11.286 1.00 82.31 181 GLN A CA 1
ATOM 1470 C C . GLN A 1 181 ? -10.119 -9.508 12.327 1.00 82.31 181 GLN A C 1
ATOM 1472 O O . GLN A 1 181 ? -9.026 -10.080 12.336 1.00 82.31 181 GLN A O 1
ATOM 1477 N N . SER A 1 182 ? -10.444 -8.548 13.191 1.00 79.75 182 SER A N 1
ATOM 1478 C CA . SER A 1 182 ? -9.599 -8.191 14.326 1.00 79.75 182 SER A CA 1
ATOM 1479 C C . SER A 1 182 ? -9.375 -9.394 15.255 1.00 79.75 182 SER A C 1
ATOM 1481 O O . SER A 1 182 ? -10.194 -10.313 15.348 1.00 79.75 182 SER A O 1
ATOM 1483 N N . PHE A 1 183 ? -8.228 -9.416 15.941 1.00 73.69 183 PHE A N 1
ATOM 1484 C CA . PHE A 1 183 ? -7.958 -10.453 16.934 1.00 73.69 183 PHE A CA 1
ATOM 1485 C C . PHE A 1 183 ? -8.885 -10.259 18.139 1.00 73.69 183 PHE A C 1
ATOM 1487 O O . PHE A 1 183 ? -8.816 -9.231 18.811 1.00 73.69 183 PHE A O 1
ATOM 1494 N N . ASN A 1 184 ? -9.714 -11.258 18.442 1.00 67.38 184 ASN A N 1
ATOM 1495 C CA . ASN A 1 184 ? -10.591 -11.241 19.606 1.00 67.38 184 ASN A CA 1
ATOM 1496 C C . ASN A 1 184 ? -10.045 -12.168 20.704 1.00 67.38 184 ASN A C 1
ATOM 1498 O O . ASN A 1 184 ? -10.091 -13.391 20.578 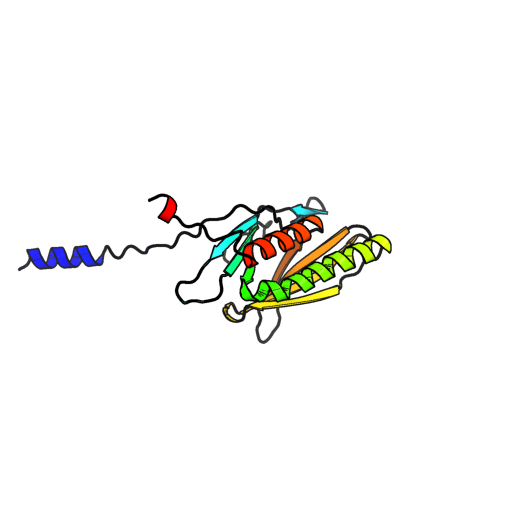1.00 67.38 184 ASN A O 1
ATOM 1502 N N . GLU A 1 185 ? -9.542 -11.586 21.799 1.00 66.38 185 GLU A N 1
ATOM 1503 C CA . GLU A 1 185 ? -8.966 -12.359 22.911 1.00 66.38 185 GLU A CA 1
ATOM 1504 C C . GLU A 1 185 ? -10.012 -13.156 23.705 1.00 66.38 185 GLU A C 1
ATOM 1506 O O . GLU A 1 185 ? -9.649 -14.120 24.373 1.00 66.38 185 GLU A O 1
ATOM 1511 N N . SER A 1 186 ? -11.300 -12.787 23.633 1.00 63.59 186 SER A N 1
ATOM 1512 C CA . SER A 1 186 ? -12.367 -13.440 24.413 1.00 63.59 186 SER A CA 1
ATOM 1513 C C . SER A 1 186 ? -12.580 -14.914 24.065 1.00 63.59 186 SER A C 1
ATOM 1515 O O . SER A 1 186 ? -13.151 -15.637 24.867 1.00 63.59 186 SER A O 1
ATOM 1517 N N . TYR A 1 187 ? -12.077 -15.385 22.920 1.00 61.16 187 TYR A N 1
ATOM 1518 C CA . TYR A 1 187 ? -12.115 -16.806 22.566 1.00 61.16 187 TYR A CA 1
ATOM 1519 C C . TYR A 1 187 ? -11.159 -17.682 23.392 1.00 61.16 187 TYR A C 1
ATOM 1521 O O . TYR A 1 187 ? -11.238 -18.905 23.303 1.00 61.16 187 TYR A O 1
ATOM 1529 N N . TYR A 1 188 ? -10.244 -17.080 24.156 1.00 64.12 188 TYR A N 1
ATOM 1530 C CA . TYR A 1 188 ? -9.202 -17.787 24.906 1.00 64.12 188 TYR A CA 1
ATOM 1531 C C . TYR A 1 188 ? -9.291 -17.582 26.429 1.00 64.12 188 TYR A C 1
ATOM 1533 O O . TYR A 1 188 ? -8.370 -17.987 27.137 1.00 64.12 188 TYR A O 1
ATOM 1541 N N . ASN A 1 189 ? -10.375 -16.967 26.918 1.00 49.25 189 ASN A N 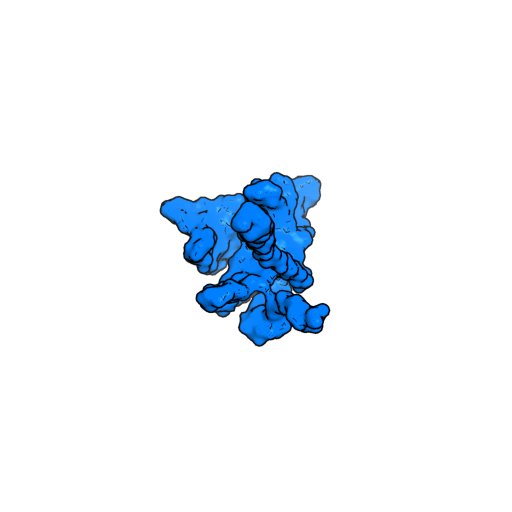1
ATOM 1542 C CA . ASN A 1 189 ? -10.684 -16.771 28.341 1.00 49.25 189 ASN A CA 1
ATOM 1543 C C . ASN A 1 189 ? -11.951 -17.543 28.715 1.00 49.25 189 ASN A C 1
ATOM 1545 O O . ASN A 1 189 ? -12.013 -18.023 29.867 1.00 49.25 189 ASN A O 1
#

Solvent-accessible surface area (backbone atoms only — not comparable to full-atom values): 10857 Å² total; per-residue (Å²): 114,76,72,62,54,57,56,57,60,57,60,70,72,65,74,68,80,78,73,82,77,86,65,74,42,93,54,88,42,35,42,24,44,79,35,79,92,76,73,39,74,41,77,26,65,38,37,30,36,54,47,72,52,92,81,77,49,71,40,35,37,34,41,42,24,47,50,80,97,47,62,61,98,85,35,43,49,51,78,46,77,42,45,51,86,48,45,79,68,46,49,61,50,56,48,53,44,58,55,47,48,58,52,30,48,75,65,54,42,72,56,75,45,81,67,52,71,52,74,42,76,96,73,39,36,27,37,40,34,27,38,34,48,81,39,41,83,39,57,29,46,32,39,30,46,23,41,62,56,103,62,80,48,68,81,45,73,40,29,23,45,67,68,32,48,53,44,43,52,52,52,51,49,36,40,65,73,59,76,48,73,57,88,66,70,76,84,79,113

Mean predicted aligned error: 8.68 Å

Radius of gyration: 21.08 Å; Cα contacts (8 Å, |Δi|>4): 315; chains: 1; bounding box: 43×42×86 Å

Sequence (189 aa):
MKKLFLIFVIIMFVSGCSSVSEKALSTKVKGSDYNKLGSVYTPMHTELYITEPKNNDSVIVRYSINRYGYSSFGKNKFPFYILKKDIPNLIPLLDKYLDWEVIAQKRHEIVDKKIGNTKIPKLSIQYDYIFSSGSESTHYLQVDLCSYSLIDVCSNTIFFDKNNVVLLKNELLDIYENKIQSFNESYYN

Secondary structure (DSSP, 8-state):
-HHHHHHHHHHTT--------PPPBP-----EEEETTTTEEEE--EEEEEE--TT----EEEEEEE-SS--BTTB-EEEEEEEGGGHHHHHHHHHHHHHHHHHHHHHT----EEEEEEEEGGGTEEEEEEEEEEETTEEEEEEEEEE-SSS-EEEEEEEE-HHHHHHHHHHHHHHHTTSS----GGGG-

pLDDT: mean 84.66, std 15.6, range [47.75, 98.75]

Foldseek 3Di:
DVVVVVVVVVVVVPPPPPPPDFDWDDAPFWWWDQDPVVRDTDTFDWTWTWDDDPVRDFIKIWIWTAAPPDDDVHGRTDIDIDGLVCLVVVLVLLVVLLVVLVVQLVVLHADKAWSAKDDDVVVQWIWTWIWGDPGSNWIWGKIWIFRNDPDTDTDDIITGGNVSSVRVNVVSVCVSVVVDDGDDCVVPD